Protein AF-A0A2W6EHP1-F1 (afdb_monomer_lite)

Secondary structure (DSSP, 8-state):
---TTHHHHHHHHHHHTTHHHHHHHHTT---GGGT-----TTHHHHHHHHHHHHHHHHHHHHHHHSGGGGGS-HHHHHHHHHHHHHHHHHHHHHHHHHHHHHHTTSSPPP-SSS-HHHHHHHHHHIIIIIHHHHHHHHHHHHHHHHHHHHHHTTS------HHHHHHHHHHHHHHHHHHHHHHHT-HIIIIIIHHHHHHHHHHHHHHHHHHHHHHH-------TTSHHHHHHHHTTSSS----

Radius of gyration: 25.86 Å; chains: 1; bounding box: 50×30×100 Å

Structure (mmCIF, N/CA/C/O backbone):
data_AF-A0A2W6EHP1-F1
#
_entry.id   AF-A0A2W6EHP1-F1
#
loop_
_atom_site.group_PDB
_atom_site.id
_atom_site.type_symbol
_atom_site.label_atom_id
_atom_site.label_alt_id
_atom_site.label_comp_id
_atom_site.label_asym_id
_atom_site.label_entity_id
_atom_site.label_seq_id
_atom_site.pdbx_PDB_ins_code
_atom_site.Cartn_x
_atom_site.Cartn_y
_atom_site.Cartn_z
_atom_site.occupancy
_atom_site.B_iso_or_equiv
_atom_site.auth_seq_id
_atom_site.auth_comp_id
_atom_site.auth_asym_id
_atom_site.auth_atom_id
_atom_site.pdbx_PDB_model_num
ATOM 1 N N . MET A 1 1 ? 5.143 3.555 30.282 1.00 44.00 1 MET A N 1
ATOM 2 C CA . MET A 1 1 ? 4.361 2.806 29.267 1.00 44.00 1 MET A CA 1
ATOM 3 C C . MET A 1 1 ? 4.784 3.253 27.870 1.00 44.00 1 MET A C 1
ATOM 5 O O . MET A 1 1 ? 4.315 4.282 27.403 1.00 44.00 1 MET A O 1
ATOM 9 N N . LYS A 1 2 ? 5.729 2.557 27.222 1.00 47.38 2 LYS A N 1
ATOM 10 C CA . LYS A 1 2 ? 6.195 2.927 25.872 1.00 47.38 2 LYS A CA 1
ATOM 11 C C . LYS A 1 2 ? 5.137 2.547 24.826 1.00 47.38 2 LYS A C 1
ATOM 13 O O . LYS A 1 2 ? 4.562 1.465 24.889 1.00 47.38 2 LYS A O 1
ATOM 18 N N . SER A 1 3 ? 4.868 3.485 23.918 1.00 54.31 3 SER A N 1
ATOM 19 C CA . SER A 1 3 ? 3.775 3.504 22.937 1.00 54.31 3 SER A CA 1
ATOM 20 C C . SER A 1 3 ? 3.514 2.149 22.268 1.00 54.31 3 SER A C 1
ATOM 22 O O . SER A 1 3 ? 4.233 1.694 21.382 1.00 54.31 3 SER A O 1
ATOM 24 N N . HIS A 1 4 ? 2.410 1.510 22.647 1.00 61.97 4 HIS A N 1
ATOM 25 C CA . HIS A 1 4 ? 1.928 0.289 22.004 1.00 61.97 4 HIS A CA 1
ATOM 26 C C . HIS A 1 4 ? 1.492 0.508 20.542 1.00 61.97 4 HIS A C 1
ATOM 28 O O . HIS A 1 4 ? 1.264 -0.466 19.835 1.00 61.97 4 HIS A O 1
ATOM 34 N N . ARG A 1 5 ? 1.416 1.759 20.070 1.00 78.19 5 ARG A N 1
ATOM 35 C CA . ARG A 1 5 ? 0.901 2.141 18.745 1.00 78.19 5 ARG A CA 1
ATOM 36 C C . ARG A 1 5 ? 1.994 2.355 17.693 1.00 78.19 5 ARG A C 1
ATOM 38 O O . ARG A 1 5 ? 1.672 2.581 16.533 1.00 78.19 5 ARG A O 1
ATOM 45 N N . THR A 1 6 ? 3.272 2.269 18.074 1.00 88.25 6 THR A N 1
ATOM 46 C CA . THR A 1 6 ? 4.410 2.607 17.199 1.00 88.25 6 THR A CA 1
ATOM 47 C C . THR A 1 6 ? 4.446 1.798 15.904 1.00 88.25 6 THR A C 1
ATOM 49 O O . THR A 1 6 ? 4.788 2.352 14.871 1.00 88.25 6 THR A O 1
ATOM 52 N N . LEU A 1 7 ? 4.042 0.523 15.927 1.00 92.69 7 LEU A N 1
ATOM 53 C CA . LEU A 1 7 ? 4.104 -0.338 14.741 1.00 92.69 7 LEU A CA 1
ATOM 54 C C . LEU A 1 7 ? 3.105 0.084 13.651 1.00 92.69 7 LEU A C 1
ATOM 56 O O . LEU A 1 7 ? 3.462 0.123 12.481 1.00 92.69 7 LEU A O 1
ATOM 60 N N . GLY A 1 8 ? 1.883 0.466 14.034 1.00 93.88 8 GLY A N 1
ATOM 61 C CA . GLY A 1 8 ? 0.874 0.939 13.083 1.00 93.88 8 GLY A CA 1
ATOM 62 C C . GLY A 1 8 ? 1.270 2.269 12.440 1.00 93.88 8 GLY A C 1
ATOM 63 O O . GLY A 1 8 ? 1.101 2.446 11.238 1.00 93.88 8 GLY A O 1
ATOM 64 N N . TYR A 1 9 ? 1.858 3.182 13.222 1.00 95.44 9 TYR A N 1
ATOM 65 C CA . TYR A 1 9 ? 2.404 4.435 12.689 1.00 95.44 9 TYR A CA 1
ATOM 66 C C . TYR A 1 9 ? 3.637 4.214 11.816 1.00 95.44 9 TYR A C 1
ATOM 68 O O . TYR A 1 9 ? 3.762 4.883 10.800 1.00 95.44 9 TYR A O 1
ATOM 76 N N . LEU A 1 10 ? 4.510 3.268 12.172 1.00 96.06 10 LEU A N 1
ATOM 77 C CA . LEU A 1 10 ? 5.645 2.881 11.337 1.00 96.06 10 LEU A CA 1
ATOM 78 C C . LEU A 1 10 ? 5.168 2.310 9.997 1.00 96.06 10 LEU A C 1
ATOM 80 O O . LEU A 1 10 ? 5.667 2.725 8.961 1.00 96.06 10 LEU A O 1
ATOM 84 N N . GLY A 1 11 ? 4.165 1.427 10.014 1.00 96.62 11 GLY A N 1
ATOM 85 C CA . GLY A 1 11 ? 3.529 0.904 8.803 1.00 96.62 11 GLY A CA 1
ATOM 86 C C . GLY A 1 11 ? 2.927 2.000 7.931 1.00 96.62 11 GLY A C 1
ATOM 87 O O . GLY A 1 11 ? 3.143 2.007 6.726 1.00 96.62 11 GLY A O 1
ATOM 88 N N . LEU A 1 12 ? 2.225 2.965 8.531 1.00 96.81 12 LEU A N 1
ATOM 89 C CA . LEU A 1 12 ? 1.693 4.106 7.788 1.00 96.81 12 LEU A CA 1
ATOM 90 C C . LEU A 1 12 ? 2.805 4.999 7.222 1.00 96.81 12 LEU A C 1
ATOM 92 O O . LEU A 1 12 ? 2.737 5.379 6.061 1.00 96.81 12 LEU A O 1
ATOM 96 N N . ALA A 1 13 ? 3.824 5.327 8.015 1.00 97.31 13 ALA A N 1
ATOM 97 C CA . ALA A 1 13 ? 4.933 6.170 7.576 1.00 97.31 13 ALA A CA 1
ATOM 98 C C . ALA A 1 13 ? 5.730 5.511 6.441 1.00 97.31 13 ALA A C 1
ATOM 100 O O . ALA A 1 13 ? 6.042 6.169 5.452 1.00 97.31 13 ALA A O 1
ATOM 101 N N . TRP A 1 14 ? 6.004 4.209 6.560 1.00 97.62 14 TRP A N 1
ATOM 102 C CA . TRP A 1 14 ? 6.645 3.423 5.510 1.00 97.62 14 TRP A CA 1
ATOM 103 C C . TRP A 1 14 ? 5.787 3.346 4.252 1.00 97.62 14 TRP A C 1
ATOM 105 O O . TRP A 1 14 ? 6.300 3.482 3.151 1.00 97.62 14 TRP A O 1
ATOM 115 N N . ALA A 1 15 ? 4.470 3.184 4.389 1.00 96.81 15 ALA A N 1
ATOM 116 C CA . ALA A 1 15 ? 3.596 3.226 3.229 1.00 96.81 15 ALA A CA 1
ATOM 117 C C . ALA A 1 15 ? 3.667 4.591 2.528 1.00 96.81 15 ALA A C 1
ATOM 119 O O . ALA A 1 15 ? 3.930 4.677 1.333 1.00 96.81 15 ALA A O 1
ATOM 120 N N . LEU A 1 16 ? 3.508 5.677 3.284 1.00 96.31 16 LEU A N 1
ATOM 121 C CA . LEU A 1 16 ? 3.476 7.029 2.731 1.00 96.31 16 LEU A CA 1
ATOM 122 C C . LEU A 1 16 ? 4.805 7.484 2.118 1.00 96.31 16 LEU A C 1
ATOM 124 O O . LEU A 1 16 ? 4.771 8.337 1.237 1.00 96.31 16 LEU A O 1
ATOM 128 N N . SER A 1 17 ? 5.954 6.922 2.511 1.00 95.56 17 SER A N 1
ATOM 129 C CA . SER A 1 17 ? 7.251 7.269 1.903 1.00 95.56 17 SER A CA 1
ATOM 130 C C . SER A 1 17 ? 7.338 6.920 0.412 1.00 95.56 17 SER A C 1
ATOM 132 O O . SER A 1 17 ? 8.179 7.464 -0.301 1.00 95.56 17 SER A O 1
ATOM 134 N N . TYR A 1 18 ? 6.443 6.053 -0.058 1.00 93.75 18 TYR A N 1
ATOM 135 C CA . TYR A 1 18 ? 6.401 5.539 -1.422 1.00 93.75 18 TYR A CA 1
ATOM 136 C C . TYR A 1 18 ? 5.291 6.180 -2.265 1.00 93.75 18 TYR A C 1
ATOM 138 O O . TYR A 1 18 ? 5.223 5.985 -3.468 1.00 93.75 18 TYR A O 1
ATOM 146 N N . VAL A 1 19 ? 4.426 7.008 -1.673 1.00 94.25 19 VAL A N 1
ATOM 147 C CA . VAL A 1 19 ? 3.405 7.758 -2.426 1.00 94.25 19 VAL A CA 1
ATOM 148 C C . VAL A 1 19 ? 4.014 8.853 -3.323 1.00 94.25 19 VAL A C 1
ATOM 150 O O . VAL A 1 19 ? 3.595 8.946 -4.477 1.00 94.25 19 VAL A O 1
ATOM 153 N N . PRO A 1 20 ? 4.997 9.670 -2.880 1.00 94.50 20 PRO A N 1
ATOM 154 C CA . PRO A 1 20 ? 5.497 10.794 -3.676 1.00 94.50 20 PRO A CA 1
ATOM 155 C C . PRO A 1 20 ? 6.018 10.415 -5.064 1.00 94.50 20 PRO A C 1
ATOM 157 O O . PRO A 1 20 ? 5.752 11.132 -6.025 1.00 94.50 20 PRO A O 1
ATOM 160 N N . ILE A 1 21 ? 6.720 9.284 -5.189 1.00 91.38 21 ILE A N 1
ATOM 161 C CA . ILE A 1 21 ? 7.256 8.820 -6.477 1.00 91.38 21 ILE A CA 1
ATOM 162 C C . ILE A 1 21 ? 6.136 8.445 -7.456 1.00 91.38 21 ILE A C 1
ATOM 164 O O . ILE A 1 21 ? 6.172 8.844 -8.618 1.00 91.38 21 ILE A O 1
ATOM 168 N N . HIS A 1 22 ? 5.092 7.766 -6.975 1.00 92.44 22 HIS A N 1
ATOM 169 C CA . HIS A 1 22 ? 3.947 7.397 -7.798 1.00 92.44 22 HIS A CA 1
ATOM 170 C C . HIS A 1 22 ? 3.104 8.614 -8.171 1.00 92.44 22 HIS A C 1
ATOM 172 O O . HIS A 1 22 ? 2.670 8.712 -9.313 1.00 92.44 22 HIS A O 1
ATOM 178 N N . VAL A 1 23 ? 2.927 9.583 -7.268 1.00 93.25 23 VAL A N 1
ATOM 179 C CA . VAL A 1 23 ? 2.270 10.856 -7.609 1.00 93.25 23 VAL A CA 1
ATOM 180 C C . VAL A 1 23 ? 3.064 11.598 -8.684 1.00 93.25 23 VAL A C 1
ATOM 182 O O . VAL A 1 23 ? 2.479 12.051 -9.665 1.00 93.25 23 VAL A O 1
ATOM 185 N N . TYR A 1 24 ? 4.390 11.681 -8.546 1.00 92.69 24 TYR A N 1
ATOM 186 C CA . TYR A 1 24 ? 5.252 12.308 -9.549 1.00 92.69 24 TYR A CA 1
ATOM 187 C C . TYR A 1 24 ? 5.076 11.661 -10.931 1.00 92.69 24 TYR A C 1
ATOM 189 O O . TYR A 1 24 ? 4.837 12.362 -11.913 1.00 92.69 24 TYR A O 1
ATOM 197 N N . TRP A 1 25 ? 5.101 10.330 -11.013 1.00 92.81 25 TRP A N 1
ATOM 198 C CA . TRP A 1 25 ? 4.884 9.609 -12.269 1.00 92.81 25 TRP A CA 1
ATOM 199 C C . TRP A 1 25 ? 3.454 9.703 -12.800 1.00 92.81 25 TRP A C 1
ATOM 201 O O . TRP A 1 25 ? 3.258 9.779 -14.013 1.00 92.81 25 TRP A O 1
ATOM 211 N N . ALA A 1 26 ? 2.455 9.737 -11.919 1.00 90.12 26 ALA A N 1
ATOM 212 C CA . ALA A 1 26 ? 1.059 9.910 -12.304 1.00 90.12 26 ALA A CA 1
ATOM 213 C C . ALA A 1 26 ? 0.796 11.282 -12.944 1.00 90.12 26 ALA A C 1
ATOM 215 O O . ALA A 1 26 ? -0.072 11.403 -13.805 1.00 90.12 26 ALA A O 1
ATOM 216 N N . LEU A 1 27 ? 1.574 12.295 -12.554 1.00 91.62 27 LEU A N 1
ATOM 217 C CA . LEU A 1 27 ? 1.538 13.651 -13.105 1.00 91.62 27 LEU A CA 1
ATOM 218 C C . LEU A 1 27 ? 2.417 13.828 -14.360 1.00 91.62 27 LEU A C 1
ATOM 220 O O . LEU A 1 27 ? 2.582 14.951 -14.830 1.00 91.62 27 LEU A O 1
ATOM 224 N N . GLY A 1 28 ? 2.978 12.746 -14.912 1.00 88.81 28 GLY A N 1
ATOM 225 C CA . GLY A 1 28 ? 3.817 12.784 -16.118 1.00 88.81 28 GLY A CA 1
ATOM 226 C C . GLY A 1 28 ? 5.312 12.981 -15.851 1.00 88.81 28 GLY A C 1
ATOM 227 O O . GLY A 1 28 ? 6.071 13.267 -16.774 1.00 88.81 28 GLY A O 1
ATOM 228 N N . GLY A 1 29 ? 5.753 12.833 -14.601 1.00 87.75 29 GLY A N 1
ATOM 229 C CA . GLY A 1 29 ? 7.165 12.856 -14.235 1.00 87.75 29 GLY A CA 1
ATOM 230 C C . GLY A 1 29 ? 7.969 11.727 -14.887 1.00 87.75 29 GLY A C 1
ATOM 231 O O . GLY A 1 29 ? 7.472 10.614 -15.051 1.00 87.75 29 GLY A O 1
ATOM 232 N N . LEU A 1 30 ? 9.231 11.998 -15.234 1.00 85.94 30 LEU A N 1
ATOM 233 C CA . LEU A 1 30 ? 10.109 11.057 -15.933 1.00 85.94 30 LEU A CA 1
ATOM 234 C C . LEU A 1 30 ? 10.519 9.883 -15.033 1.00 85.94 30 LEU A C 1
ATOM 236 O O . LEU A 1 30 ? 10.942 10.067 -13.896 1.00 85.94 30 LEU A O 1
ATOM 240 N N . ALA A 1 31 ? 10.475 8.665 -15.569 1.00 82.19 31 ALA A N 1
ATOM 241 C CA . ALA A 1 31 ? 10.928 7.455 -14.877 1.00 82.19 31 ALA A CA 1
ATOM 242 C C . ALA A 1 31 ? 12.246 6.894 -15.455 1.00 82.19 31 ALA A C 1
ATOM 244 O O . ALA A 1 31 ? 12.689 5.800 -15.101 1.00 82.19 31 ALA A O 1
ATOM 245 N N . THR A 1 32 ? 12.906 7.666 -16.322 1.00 77.62 32 THR A N 1
ATOM 246 C CA . THR A 1 32 ? 14.102 7.250 -17.069 1.00 77.62 32 THR A CA 1
ATOM 247 C C . THR A 1 32 ? 15.307 6.986 -16.172 1.00 77.62 32 THR A C 1
ATOM 249 O O . THR A 1 32 ? 16.089 6.083 -16.464 1.00 77.62 32 THR A O 1
ATOM 252 N N . SER A 1 33 ? 15.426 7.694 -15.044 1.00 75.44 33 SER A N 1
ATOM 253 C CA . SER A 1 33 ? 16.439 7.436 -14.009 1.00 75.44 33 SER A CA 1
ATOM 254 C C . SER A 1 33 ? 16.308 6.051 -13.367 1.00 75.44 33 SER A C 1
ATOM 256 O O . SER A 1 33 ? 17.283 5.539 -12.827 1.00 75.44 33 SER A O 1
ATOM 258 N N . PHE A 1 34 ? 15.132 5.428 -13.471 1.00 77.12 34 PHE A N 1
ATOM 259 C CA . PHE A 1 34 ? 14.858 4.058 -13.042 1.00 77.12 34 PHE A CA 1
ATOM 260 C C . PHE A 1 34 ? 14.874 3.066 -14.218 1.00 77.12 34 PHE A C 1
ATOM 262 O O . PHE A 1 34 ? 14.412 1.943 -14.074 1.00 77.12 34 PHE A O 1
ATOM 269 N N . GLY A 1 35 ? 15.363 3.461 -15.400 1.00 75.88 35 GLY A N 1
ATOM 270 C CA . GLY A 1 35 ? 15.407 2.600 -16.587 1.00 75.88 35 GLY A CA 1
ATOM 271 C C . GLY A 1 35 ? 14.075 2.460 -17.336 1.00 75.88 35 GLY A C 1
ATOM 272 O O . GLY A 1 35 ? 13.989 1.663 -18.268 1.00 75.88 35 GLY A O 1
ATOM 273 N N . ILE A 1 36 ? 13.047 3.237 -16.976 1.00 79.94 36 ILE A N 1
ATOM 274 C CA . ILE A 1 36 ? 11.714 3.188 -17.595 1.00 79.94 36 ILE A CA 1
ATOM 275 C C . ILE A 1 36 ? 11.597 4.306 -18.637 1.00 79.94 36 ILE A C 1
ATOM 277 O O . ILE A 1 36 ? 11.593 5.487 -18.289 1.00 79.94 36 ILE A O 1
ATOM 281 N N . VAL A 1 37 ? 11.507 3.938 -19.916 1.00 71.06 37 VAL A N 1
ATOM 282 C CA . VAL A 1 37 ? 11.510 4.892 -21.046 1.00 71.06 37 VAL A CA 1
ATOM 283 C C . VAL A 1 37 ? 10.200 4.958 -21.832 1.00 71.06 37 VAL A C 1
ATOM 285 O O . VAL A 1 37 ? 9.879 6.022 -22.349 1.00 71.06 37 VAL A O 1
ATOM 288 N N . ASP A 1 38 ? 9.400 3.889 -21.831 1.00 70.06 38 ASP A N 1
ATOM 289 C CA . ASP A 1 38 ? 8.131 3.827 -22.566 1.00 70.06 38 ASP A CA 1
ATOM 290 C C . ASP A 1 38 ? 6.941 3.766 -21.601 1.00 70.06 38 ASP A C 1
ATOM 292 O O . ASP A 1 38 ? 6.486 2.682 -21.214 1.00 70.06 38 ASP A O 1
ATOM 296 N N . MET A 1 39 ? 6.416 4.933 -21.214 1.00 77.56 39 MET A N 1
ATOM 297 C CA . MET A 1 39 ? 5.188 5.014 -20.418 1.00 77.56 39 MET A CA 1
ATOM 298 C C . MET A 1 39 ? 4.005 4.496 -21.244 1.00 77.56 39 MET A C 1
ATOM 300 O O . MET A 1 39 ? 3.533 5.152 -22.169 1.00 77.56 39 MET A O 1
ATOM 304 N N . GLN A 1 40 ? 3.543 3.289 -20.921 1.00 79.38 40 GLN A N 1
ATOM 305 C CA . GLN A 1 40 ? 2.444 2.637 -21.633 1.00 79.38 40 GLN A CA 1
ATOM 306 C C . GLN A 1 40 ? 1.103 3.365 -21.413 1.00 79.38 40 GLN A C 1
ATOM 308 O O . GLN A 1 40 ? 0.928 4.056 -20.401 1.00 79.38 40 GLN A O 1
ATOM 313 N N . PRO A 1 41 ? 0.111 3.176 -22.306 1.00 81.56 41 PRO A N 1
ATOM 314 C CA . PRO A 1 41 ? -1.264 3.590 -22.041 1.00 81.56 41 PRO A CA 1
ATOM 315 C C . PRO A 1 41 ? -1.733 3.082 -20.671 1.00 81.56 41 PRO A C 1
ATOM 317 O O . PRO A 1 41 ? -1.540 1.917 -20.332 1.00 81.56 41 PRO A O 1
ATOM 320 N N . GLY A 1 42 ? -2.314 3.971 -19.864 1.00 84.19 42 GLY A N 1
ATOM 321 C CA . GLY A 1 42 ? -2.715 3.656 -18.490 1.00 84.19 42 GLY A CA 1
ATOM 322 C C . GLY A 1 42 ? -1.629 3.863 -17.428 1.00 84.19 42 GLY A C 1
ATOM 323 O O . GLY A 1 42 ? -1.918 3.665 -16.252 1.00 84.19 42 GLY A O 1
ATOM 324 N N . TRP A 1 43 ? -0.424 4.330 -17.785 1.00 86.69 43 TRP A N 1
ATOM 325 C CA . TRP A 1 43 ? 0.656 4.629 -16.830 1.00 86.69 43 TRP A CA 1
ATOM 326 C C . TRP A 1 43 ? 0.209 5.532 -15.673 1.00 86.69 43 TRP A C 1
ATOM 328 O O . TRP A 1 43 ? 0.424 5.211 -14.504 1.00 86.69 43 TRP A O 1
ATOM 338 N N . ALA A 1 44 ? -0.463 6.643 -15.982 1.00 88.94 44 ALA A N 1
ATOM 339 C CA . ALA A 1 44 ? -0.957 7.561 -14.959 1.00 88.94 44 ALA A CA 1
ATOM 340 C C . ALA A 1 44 ? -2.004 6.898 -14.050 1.00 88.94 44 ALA A C 1
ATOM 342 O O . ALA A 1 44 ? -1.932 7.017 -12.828 1.00 88.94 44 ALA A O 1
ATOM 343 N N . ALA A 1 45 ? -2.941 6.148 -14.638 1.00 86.56 45 ALA A N 1
ATOM 344 C CA . ALA A 1 45 ? -3.969 5.426 -13.894 1.00 86.56 45 ALA A CA 1
ATOM 345 C C . ALA A 1 45 ? -3.355 4.365 -12.966 1.00 86.56 45 ALA A C 1
ATOM 347 O O . ALA A 1 45 ? -3.707 4.310 -11.791 1.00 86.56 45 ALA A O 1
ATOM 348 N N . ALA A 1 46 ? -2.386 3.584 -13.449 1.00 87.12 46 ALA A N 1
ATOM 349 C CA . ALA A 1 46 ? -1.683 2.587 -12.647 1.00 87.12 46 ALA A CA 1
ATOM 350 C C . ALA A 1 46 ? -0.964 3.218 -11.443 1.00 87.12 46 ALA A C 1
ATOM 352 O O . ALA A 1 46 ? -1.032 2.688 -10.337 1.00 87.12 46 ALA A O 1
ATOM 353 N N . ASN A 1 47 ? -0.332 4.380 -11.628 1.00 91.25 47 ASN A N 1
ATOM 354 C CA . ASN A 1 47 ? 0.362 5.085 -10.551 1.00 91.25 47 ASN A CA 1
ATOM 355 C C . ASN A 1 47 ? -0.591 5.701 -9.519 1.00 91.25 47 ASN A C 1
ATOM 357 O O . ASN A 1 47 ? -0.341 5.614 -8.315 1.00 91.25 47 ASN A O 1
ATOM 361 N N . TRP A 1 48 ? -1.723 6.254 -9.957 1.00 89.25 48 TRP A N 1
ATOM 362 C CA . TRP A 1 48 ? -2.779 6.653 -9.028 1.00 89.25 48 TRP A CA 1
ATOM 363 C C . TRP A 1 48 ? -3.350 5.452 -8.263 1.00 89.25 48 TRP A C 1
ATOM 365 O O . TRP A 1 48 ? -3.559 5.537 -7.052 1.00 89.25 48 TRP A O 1
ATOM 375 N N . GLY A 1 49 ? -3.545 4.318 -8.940 1.00 86.44 49 GLY A N 1
ATOM 376 C CA . GLY A 1 49 ? -4.016 3.078 -8.324 1.00 86.44 49 GLY A CA 1
ATOM 377 C C . GLY A 1 49 ? -3.034 2.567 -7.276 1.00 86.44 49 GLY A C 1
ATOM 378 O O . GLY A 1 49 ? -3.435 2.240 -6.158 1.00 86.44 49 GLY A O 1
ATOM 379 N N . ALA A 1 50 ? -1.736 2.601 -7.590 1.00 90.44 50 ALA A N 1
ATOM 380 C CA . ALA A 1 50 ? -0.671 2.271 -6.654 1.00 90.44 50 ALA A CA 1
ATOM 381 C C . ALA A 1 50 ? -0.745 3.147 -5.395 1.00 90.44 50 ALA A C 1
ATOM 383 O O . ALA A 1 50 ? -0.743 2.605 -4.292 1.00 90.44 50 ALA A O 1
ATOM 384 N N . CYS A 1 51 ? -0.909 4.471 -5.528 1.00 92.62 51 CYS A N 1
ATOM 385 C CA . CYS A 1 51 ? -1.046 5.380 -4.380 1.00 92.62 51 CYS A CA 1
ATOM 386 C C . CYS A 1 51 ? -2.177 4.957 -3.433 1.00 92.62 51 CYS A C 1
ATOM 388 O O . CYS A 1 51 ? -2.005 4.947 -2.213 1.00 92.62 51 CYS A O 1
ATOM 390 N N . VAL A 1 52 ? -3.328 4.576 -3.986 1.00 89.44 52 VAL A N 1
ATOM 391 C CA . VAL A 1 52 ? -4.500 4.158 -3.205 1.00 89.44 52 VAL A CA 1
ATOM 392 C C . VAL A 1 52 ? -4.224 2.849 -2.465 1.00 89.44 52 VAL A C 1
ATOM 394 O O . VAL A 1 52 ? -4.506 2.751 -1.268 1.00 89.44 52 VAL A O 1
ATOM 397 N N . VAL A 1 53 ? -3.616 1.867 -3.137 1.00 90.88 53 VAL A N 1
ATOM 398 C CA . VAL A 1 53 ? -3.224 0.586 -2.524 1.00 90.88 53 VAL A CA 1
ATOM 399 C C . VAL A 1 53 ? -2.193 0.799 -1.411 1.00 90.88 53 VAL A C 1
ATOM 401 O O . VAL A 1 53 ? -2.342 0.244 -0.321 1.00 90.88 53 VAL A O 1
ATOM 404 N N . ILE A 1 54 ? -1.191 1.649 -1.647 1.00 94.25 54 ILE A N 1
ATOM 405 C CA . ILE A 1 54 ? -0.149 2.013 -0.678 1.00 94.25 54 ILE A CA 1
ATOM 406 C C . ILE A 1 54 ? -0.774 2.625 0.580 1.00 94.25 54 ILE A C 1
ATOM 408 O O . ILE A 1 54 ? -0.538 2.151 1.695 1.00 94.25 54 ILE A O 1
ATOM 412 N N . VAL A 1 55 ? -1.627 3.641 0.419 1.00 94.00 55 VAL A N 1
ATOM 413 C CA . VAL A 1 55 ? -2.328 4.273 1.546 1.00 94.00 55 VAL A CA 1
ATOM 414 C C . VAL A 1 55 ? -3.206 3.252 2.272 1.00 94.00 55 VAL A C 1
ATOM 416 O O . VAL A 1 55 ? -3.194 3.202 3.504 1.00 94.00 55 VAL A O 1
ATOM 419 N N . GLY A 1 56 ? -3.912 2.389 1.538 1.00 91.75 56 GLY A N 1
ATOM 420 C CA . GLY A 1 56 ? -4.715 1.303 2.098 1.00 91.75 56 GLY A CA 1
ATOM 421 C C . GLY A 1 56 ? -3.902 0.333 2.963 1.00 91.75 56 GLY A C 1
ATOM 422 O O . GLY A 1 56 ? -4.344 -0.037 4.056 1.00 91.75 56 GLY A O 1
ATOM 423 N N . ALA A 1 57 ? -2.690 -0.029 2.539 1.00 95.38 57 ALA A N 1
ATOM 424 C CA . ALA A 1 57 ? -1.779 -0.872 3.312 1.00 95.38 57 ALA A CA 1
ATOM 425 C C . ALA A 1 57 ? -1.357 -0.187 4.629 1.00 95.38 57 ALA A C 1
ATOM 427 O O . ALA A 1 57 ? -1.437 -0.788 5.706 1.00 95.38 57 ALA A O 1
ATOM 428 N N . GLY A 1 58 ? -1.004 1.101 4.573 1.00 96.25 58 GLY A N 1
ATOM 429 C CA . GLY A 1 58 ? -0.682 1.902 5.759 1.00 96.25 58 GLY A CA 1
ATOM 430 C C . GLY A 1 58 ? -1.859 2.044 6.733 1.00 96.25 58 GLY A C 1
ATOM 431 O O . GLY A 1 58 ? -1.708 1.842 7.942 1.00 96.25 58 GLY A O 1
ATOM 432 N N . LEU A 1 59 ? -3.058 2.330 6.216 1.00 94.38 59 LEU A N 1
ATOM 433 C CA . LEU A 1 59 ? -4.288 2.411 7.012 1.00 94.38 59 LEU A CA 1
ATOM 434 C C . LEU A 1 59 ? -4.667 1.061 7.624 1.00 94.38 59 LEU A C 1
ATOM 436 O O . LEU A 1 59 ? -5.154 1.025 8.754 1.00 94.38 59 LEU A O 1
ATOM 440 N N . THR A 1 60 ? -4.394 -0.048 6.934 1.00 95.12 60 THR A N 1
ATOM 441 C CA . THR A 1 60 ? -4.593 -1.401 7.468 1.00 95.12 60 THR A CA 1
ATOM 442 C C . THR A 1 60 ? -3.702 -1.634 8.689 1.00 95.12 60 THR A C 1
ATOM 444 O O . THR A 1 60 ? -4.222 -1.981 9.753 1.00 95.12 60 THR A O 1
ATOM 447 N N . CYS A 1 61 ? -2.399 -1.341 8.593 1.00 96.06 61 CYS A N 1
ATOM 448 C CA . CYS A 1 61 ? -1.472 -1.371 9.734 1.00 96.06 61 CYS A CA 1
ATOM 449 C C . CYS A 1 61 ? -1.971 -0.515 10.904 1.00 96.06 61 CYS A C 1
ATOM 451 O O . CYS A 1 61 ? -1.992 -0.962 12.055 1.00 96.06 61 CYS A O 1
ATOM 453 N N . LEU A 1 62 ? -2.423 0.708 10.617 1.00 94.25 62 LEU A N 1
ATOM 454 C CA . LEU A 1 62 ? -2.942 1.600 11.644 1.00 94.25 62 LEU A CA 1
ATOM 455 C C . LEU A 1 62 ? -4.219 1.034 12.292 1.00 94.25 62 LEU A C 1
ATOM 457 O O . LEU A 1 62 ? -4.325 1.017 13.517 1.00 94.25 62 LEU A O 1
ATOM 461 N N . SER A 1 63 ? -5.158 0.509 11.503 1.00 92.62 63 SER A N 1
ATOM 462 C CA . SER A 1 63 ? -6.423 -0.057 11.993 1.00 92.62 63 SER A CA 1
ATOM 463 C C . SER A 1 63 ? -6.228 -1.283 12.897 1.00 92.62 63 SER A C 1
ATOM 465 O O . SER A 1 63 ? -7.003 -1.508 13.826 1.00 92.62 63 SER A O 1
ATOM 467 N N . LEU A 1 64 ? -5.171 -2.068 12.670 1.00 93.19 64 LEU A N 1
ATOM 468 C CA . LEU A 1 64 ? -4.853 -3.242 13.484 1.00 93.19 64 LEU A CA 1
ATOM 469 C C . LEU A 1 64 ? -4.323 -2.873 14.874 1.00 93.19 64 LEU A C 1
ATOM 471 O O . LEU A 1 64 ? -4.531 -3.626 15.830 1.00 93.19 64 LEU A O 1
ATOM 475 N N . GLU A 1 65 ? -3.672 -1.716 14.997 1.00 91.25 65 GLU A N 1
ATOM 476 C CA . GLU A 1 65 ? -3.041 -1.246 16.234 1.00 91.25 65 GLU A CA 1
ATOM 477 C C . GLU A 1 65 ? -3.879 -0.220 17.005 1.00 91.25 65 GLU A C 1
ATOM 479 O O . GLU A 1 65 ? -3.687 -0.044 18.215 1.00 91.25 65 GLU A O 1
ATOM 484 N N . GLN A 1 66 ? -4.812 0.454 16.332 1.00 87.62 66 GLN A N 1
ATOM 485 C CA . GLN A 1 66 ? -5.691 1.446 16.937 1.00 87.62 66 GLN A CA 1
ATOM 486 C C . GLN A 1 66 ? -7.004 0.830 17.416 1.00 87.62 66 GLN A C 1
ATOM 488 O O . GLN A 1 66 ? -7.577 -0.063 16.797 1.00 87.62 66 GLN A O 1
ATOM 493 N N . ARG A 1 67 ? -7.521 1.361 18.526 1.00 84.06 67 ARG A N 1
ATOM 494 C CA . ARG A 1 67 ? -8.776 0.885 19.119 1.00 84.06 67 ARG A CA 1
ATOM 495 C C . ARG A 1 67 ? -9.995 1.165 18.230 1.00 84.06 67 ARG A C 1
ATOM 497 O O . ARG A 1 67 ? -10.837 0.290 18.112 1.00 84.06 67 ARG A O 1
ATOM 504 N N . TRP A 1 68 ? -10.042 2.304 17.527 1.00 82.19 68 TRP A N 1
ATOM 505 C CA . TRP A 1 68 ? -11.122 2.595 16.565 1.00 82.19 68 TRP A CA 1
ATOM 506 C C . TRP A 1 68 ? -11.212 1.540 15.459 1.00 82.19 68 TRP A C 1
ATOM 508 O O . TRP A 1 68 ? -12.295 1.237 14.970 1.00 82.19 68 TRP A O 1
ATOM 518 N N . GLY A 1 69 ? -10.082 0.928 15.095 1.00 85.56 69 GLY A N 1
ATOM 519 C CA . GLY A 1 69 ? -10.065 -0.115 14.086 1.00 85.56 69 GLY A CA 1
ATOM 520 C C . GLY A 1 69 ? -10.730 -1.402 14.560 1.00 85.56 69 GLY A C 1
ATOM 521 O O . GLY A 1 69 ? -11.030 -2.245 13.729 1.00 85.56 69 GLY A O 1
ATOM 522 N N . GLN A 1 70 ? -10.979 -1.600 15.860 1.00 84.62 70 GLN A N 1
ATOM 523 C CA . GLN A 1 70 ? -11.711 -2.772 16.372 1.00 84.62 70 GLN A CA 1
ATOM 524 C C . GLN A 1 70 ? -13.189 -2.773 15.975 1.00 84.62 70 GLN A C 1
ATOM 526 O O . GLN A 1 70 ? -13.813 -3.826 16.022 1.00 84.62 70 GLN A O 1
ATOM 531 N N . LEU A 1 71 ? -13.720 -1.628 15.539 1.00 82.62 71 LEU A N 1
ATOM 532 C CA . LEU A 1 71 ? -15.077 -1.528 15.010 1.00 82.62 71 LEU A CA 1
ATOM 533 C C . LEU A 1 71 ? -15.219 -2.177 13.625 1.00 82.62 71 LEU A C 1
ATOM 535 O O . LEU A 1 71 ? -16.323 -2.546 13.238 1.00 82.62 71 LEU A O 1
ATOM 539 N N . LEU A 1 72 ? -14.117 -2.336 12.882 1.00 83.69 72 LEU A N 1
ATOM 540 C CA . LEU A 1 72 ? -14.134 -3.008 11.585 1.00 83.69 72 LEU A CA 1
ATOM 541 C C . LEU A 1 72 ? -14.193 -4.537 11.755 1.00 83.69 72 LEU A C 1
ATOM 543 O O . LEU A 1 72 ? -13.539 -5.075 12.658 1.00 83.69 72 LEU A O 1
ATOM 547 N N . PRO A 1 73 ? -14.881 -5.265 10.850 1.00 84.62 73 PRO A N 1
ATOM 548 C CA . PRO A 1 73 ? -14.968 -6.715 10.904 1.00 84.62 73 PRO A CA 1
ATOM 549 C C . PRO A 1 73 ? -13.582 -7.349 10.951 1.00 84.62 73 PRO A C 1
ATOM 551 O O . PRO A 1 73 ? -12.706 -7.035 10.140 1.00 84.62 73 PRO A O 1
ATOM 554 N N . HIS A 1 74 ? -13.393 -8.283 11.884 1.00 85.00 74 HIS A N 1
ATOM 555 C CA . HIS A 1 74 ? -12.115 -8.964 12.076 1.00 85.00 74 HIS A CA 1
ATOM 556 C C . HIS A 1 74 ? -11.592 -9.555 10.761 1.00 85.00 74 HIS A C 1
ATOM 558 O O . HIS A 1 74 ? -10.440 -9.328 10.399 1.00 85.00 74 HIS A O 1
ATOM 564 N N . ALA A 1 75 ? -12.452 -10.262 10.024 1.00 84.69 75 ALA A N 1
ATOM 565 C CA . ALA A 1 75 ? -12.095 -10.882 8.752 1.00 84.69 75 ALA A CA 1
ATOM 566 C C . ALA A 1 75 ? -11.533 -9.876 7.738 1.00 84.69 75 ALA A C 1
ATOM 568 O O . ALA A 1 75 ? -10.581 -10.200 7.043 1.00 84.69 75 ALA A O 1
ATOM 569 N N . VAL A 1 76 ? -12.049 -8.645 7.706 1.00 85.69 76 VAL A N 1
ATOM 570 C CA . VAL A 1 76 ? -11.607 -7.615 6.758 1.00 85.69 76 VAL A CA 1
ATOM 571 C C . VAL A 1 76 ? -10.219 -7.121 7.133 1.00 85.69 76 VAL A C 1
ATOM 573 O O . VAL A 1 76 ? -9.303 -7.195 6.331 1.00 85.69 76 VAL A O 1
ATOM 576 N N . ARG A 1 77 ? -10.003 -6.699 8.381 1.00 90.00 77 ARG A N 1
ATOM 577 C CA . ARG A 1 77 ? -8.695 -6.155 8.791 1.00 90.00 77 ARG A CA 1
ATOM 578 C C . ARG A 1 77 ? -7.581 -7.195 8.685 1.00 90.00 77 ARG A C 1
ATOM 580 O O . ARG A 1 77 ? -6.497 -6.902 8.197 1.00 90.00 77 ARG A O 1
ATOM 587 N N . TYR A 1 78 ? -7.846 -8.406 9.179 1.00 91.69 78 TYR A N 1
ATOM 588 C CA . TYR A 1 78 ? -6.860 -9.483 9.172 1.00 91.69 78 TYR A CA 1
ATOM 589 C C . TYR A 1 78 ? -6.690 -10.092 7.796 1.00 91.69 78 TYR A C 1
ATOM 591 O O . TYR A 1 78 ? -5.560 -10.365 7.412 1.00 91.69 78 TYR A O 1
ATOM 599 N N . GLY A 1 79 ? -7.788 -10.298 7.069 1.00 90.56 79 GLY A N 1
ATOM 600 C CA . GLY A 1 79 ? -7.756 -10.795 5.701 1.00 90.56 79 GLY A CA 1
ATOM 601 C C . GLY A 1 79 ? -6.942 -9.861 4.821 1.00 90.56 79 GLY A C 1
ATOM 602 O O . GLY A 1 79 ? -5.973 -10.308 4.222 1.00 90.56 79 GLY A O 1
ATOM 603 N N . THR A 1 80 ? -7.236 -8.558 4.840 1.00 91.88 80 THR A N 1
ATOM 604 C CA . THR A 1 80 ? -6.479 -7.563 4.067 1.00 91.88 80 THR A CA 1
ATOM 605 C C . THR A 1 80 ? -5.005 -7.533 4.464 1.00 91.88 80 THR A C 1
ATOM 607 O O . THR A 1 80 ? -4.144 -7.490 3.591 1.00 91.88 80 THR A O 1
ATOM 610 N N . ALA A 1 81 ? -4.683 -7.614 5.759 1.00 95.88 81 ALA A N 1
ATOM 611 C CA . ALA A 1 81 ? -3.291 -7.623 6.201 1.00 95.88 81 ALA A CA 1
ATOM 612 C C . ALA A 1 81 ? -2.529 -8.892 5.803 1.00 95.88 81 ALA A C 1
ATOM 614 O O . ALA A 1 81 ? -1.376 -8.799 5.399 1.00 95.88 81 ALA A O 1
ATOM 615 N N . TRP A 1 82 ? -3.154 -10.067 5.888 1.00 96.50 82 TRP A N 1
ATOM 616 C CA . TRP A 1 82 ? -2.525 -11.318 5.463 1.00 96.50 82 TRP A CA 1
ATOM 617 C C . TRP A 1 82 ? -2.389 -11.402 3.950 1.00 96.50 82 TRP A C 1
ATOM 619 O O . TRP A 1 82 ? -1.309 -11.720 3.470 1.00 96.50 82 TRP A O 1
ATOM 629 N N . VAL A 1 83 ? -3.446 -11.078 3.204 1.00 94.12 83 VAL A N 1
ATOM 630 C CA . VAL A 1 83 ? -3.417 -11.070 1.737 1.00 94.12 83 VAL A CA 1
ATOM 631 C C . VAL A 1 83 ? -2.374 -10.073 1.244 1.00 94.12 83 VAL A C 1
ATOM 633 O O . VAL A 1 83 ? -1.491 -10.456 0.484 1.00 94.12 83 VAL A O 1
ATOM 636 N N . GLY A 1 84 ? -2.409 -8.828 1.728 1.00 94.50 84 GLY A N 1
ATOM 637 C CA . GLY A 1 84 ? -1.424 -7.809 1.362 1.00 94.50 84 GLY A CA 1
ATOM 638 C C . GLY A 1 84 ? -0.009 -8.158 1.824 1.00 94.50 84 GLY A C 1
ATOM 639 O O . GLY A 1 84 ? 0.947 -7.943 1.087 1.00 94.50 84 GLY A O 1
ATOM 640 N N . GLY A 1 85 ? 0.129 -8.744 3.016 1.00 97.06 85 GLY A N 1
ATOM 641 C CA . GLY A 1 85 ? 1.409 -9.168 3.575 1.00 97.06 85 GLY A CA 1
ATOM 642 C C . GLY A 1 85 ? 2.075 -10.274 2.761 1.00 97.06 85 GLY A C 1
ATOM 643 O O . GLY A 1 85 ? 3.231 -10.145 2.370 1.00 97.06 85 GLY A O 1
ATOM 644 N N . VAL A 1 86 ? 1.327 -11.339 2.466 1.00 97.25 86 VAL A N 1
ATOM 645 C CA . VAL A 1 86 ? 1.792 -12.459 1.636 1.00 97.25 86 VAL A CA 1
ATOM 646 C C . VAL A 1 86 ? 2.078 -11.981 0.220 1.00 97.25 86 VAL A C 1
ATOM 648 O O . VAL A 1 86 ? 3.158 -12.254 -0.288 1.00 97.25 86 VAL A O 1
ATOM 651 N N . PHE A 1 87 ? 1.166 -11.219 -0.388 1.00 95.06 87 PHE A N 1
ATOM 652 C CA . PHE A 1 87 ? 1.375 -10.673 -1.726 1.00 95.06 87 PHE A CA 1
ATOM 653 C C . PHE A 1 87 ? 2.649 -9.824 -1.794 1.00 95.06 87 PHE A C 1
ATOM 655 O O . PHE A 1 87 ? 3.476 -10.054 -2.669 1.00 95.06 87 PHE A O 1
ATOM 662 N N . GLY A 1 88 ? 2.850 -8.904 -0.844 1.00 95.81 88 GLY A N 1
ATOM 663 C CA . GLY A 1 88 ? 4.045 -8.060 -0.786 1.00 95.81 88 GLY A CA 1
ATOM 664 C C . GLY A 1 88 ? 5.336 -8.863 -0.622 1.00 95.81 88 GLY A C 1
ATOM 665 O O . GLY A 1 88 ? 6.302 -8.611 -1.334 1.00 95.81 88 GLY A O 1
ATOM 666 N N . LEU A 1 89 ? 5.350 -9.874 0.252 1.00 97.75 89 LEU A N 1
ATOM 667 C CA . LEU A 1 89 ? 6.523 -10.736 0.440 1.00 97.75 89 LEU A CA 1
ATOM 668 C C . LEU A 1 89 ? 6.814 -11.625 -0.770 1.00 97.75 89 LEU A C 1
ATOM 670 O O . LEU A 1 89 ? 7.975 -11.813 -1.123 1.00 97.75 89 LEU A O 1
ATOM 674 N N . THR A 1 90 ? 5.781 -12.182 -1.401 1.00 97.25 90 THR A N 1
ATOM 675 C CA . THR A 1 90 ? 5.936 -12.991 -2.612 1.00 97.25 90 THR A CA 1
ATOM 676 C C . THR A 1 90 ? 6.415 -12.136 -3.779 1.00 97.25 90 THR A C 1
ATOM 678 O O . THR A 1 90 ? 7.320 -12.561 -4.490 1.00 97.25 90 THR A O 1
ATOM 681 N N . HIS A 1 91 ? 5.861 -10.932 -3.947 1.00 94.12 91 HIS A N 1
ATOM 682 C CA . HIS A 1 91 ? 6.313 -9.966 -4.948 1.00 94.12 91 HIS A CA 1
ATOM 683 C C . HIS A 1 91 ? 7.793 -9.631 -4.733 1.00 94.12 91 HIS A C 1
ATOM 685 O O . HIS A 1 91 ? 8.609 -9.929 -5.602 1.00 94.12 91 HIS A O 1
ATOM 691 N N . TRP A 1 92 ? 8.138 -9.184 -3.519 1.00 97.31 92 TRP A N 1
ATOM 692 C CA . TRP A 1 92 ? 9.512 -8.908 -3.108 1.00 97.31 92 TRP A CA 1
ATOM 693 C C . TRP A 1 92 ? 10.465 -10.054 -3.441 1.00 97.31 92 TRP A C 1
ATOM 695 O O . TRP A 1 92 ? 11.482 -9.848 -4.100 1.00 97.31 92 TRP A O 1
ATOM 705 N N . LEU A 1 93 ? 10.137 -11.272 -3.007 1.00 97.38 93 LEU A N 1
ATOM 706 C CA . LEU A 1 93 ? 11.002 -12.431 -3.189 1.00 97.38 93 LEU A CA 1
ATOM 707 C C . LEU A 1 93 ? 11.196 -12.771 -4.670 1.00 97.38 93 LEU A C 1
ATOM 709 O O . LEU A 1 93 ? 12.330 -12.957 -5.108 1.00 97.38 93 LEU A O 1
ATOM 713 N N . LEU A 1 94 ? 10.109 -12.855 -5.440 1.00 95.50 94 LEU A N 1
ATOM 714 C CA . LEU A 1 94 ? 10.166 -13.252 -6.847 1.00 95.50 94 LEU A CA 1
ATOM 715 C C . LEU A 1 94 ? 10.979 -12.257 -7.674 1.00 95.50 94 LEU A C 1
ATOM 717 O O . LEU A 1 94 ? 11.898 -12.659 -8.389 1.00 95.50 94 LEU A O 1
ATOM 721 N N . PHE A 1 95 ? 10.677 -10.967 -7.558 1.00 93.12 95 PHE A N 1
ATOM 722 C CA . PHE A 1 95 ? 11.360 -9.944 -8.341 1.00 93.12 95 PHE A CA 1
ATOM 723 C C . PHE A 1 95 ? 12.797 -9.716 -7.870 1.00 93.12 95 PHE A C 1
ATOM 725 O O . PHE A 1 95 ? 13.673 -9.497 -8.707 1.00 93.12 95 PHE A O 1
ATOM 732 N N . THR A 1 96 ? 13.079 -9.877 -6.572 1.00 96.12 96 THR A N 1
ATOM 733 C CA . THR A 1 96 ? 14.457 -9.880 -6.059 1.00 96.12 96 THR A CA 1
ATOM 734 C C . THR A 1 96 ? 15.270 -11.014 -6.674 1.00 96.12 96 THR A C 1
ATOM 736 O O . THR A 1 96 ? 16.369 -10.779 -7.172 1.00 96.12 96 THR A O 1
ATOM 739 N N . VAL A 1 97 ? 14.737 -12.241 -6.685 1.00 96.94 97 VAL A N 1
ATOM 740 C CA . VAL A 1 97 ? 15.432 -13.400 -7.265 1.00 96.94 97 VAL A CA 1
ATOM 741 C C . VAL A 1 97 ? 15.699 -13.182 -8.753 1.00 96.94 97 VAL A C 1
ATOM 743 O O . VAL A 1 97 ? 16.832 -13.358 -9.195 1.00 96.94 97 VAL A O 1
ATOM 746 N N . VAL A 1 98 ? 14.697 -12.748 -9.522 1.00 94.94 98 VAL A N 1
ATOM 747 C CA . VAL A 1 98 ? 14.864 -12.499 -10.963 1.00 94.94 98 VAL A CA 1
ATOM 748 C C . VAL A 1 98 ? 15.914 -11.416 -11.225 1.00 94.94 98 VAL A C 1
ATOM 750 O O . VAL A 1 98 ? 16.799 -11.627 -12.055 1.00 94.94 98 VAL A O 1
ATOM 753 N N . ALA A 1 99 ? 15.863 -10.295 -10.501 1.00 94.56 99 ALA A N 1
ATOM 754 C CA . ALA A 1 99 ? 16.830 -9.211 -10.650 1.00 94.56 99 ALA A CA 1
ATOM 755 C C . ALA A 1 99 ? 18.257 -9.663 -10.293 1.00 94.56 99 ALA A C 1
ATOM 757 O O . ALA A 1 99 ? 19.195 -9.387 -11.037 1.00 94.56 99 ALA A O 1
ATOM 758 N N . VAL A 1 100 ? 18.444 -10.418 -9.203 1.00 96.44 100 VAL A N 1
ATOM 759 C CA . VAL A 1 100 ? 19.767 -10.947 -8.820 1.00 96.44 100 VAL A CA 1
ATOM 760 C C . VAL A 1 100 ? 20.301 -11.936 -9.858 1.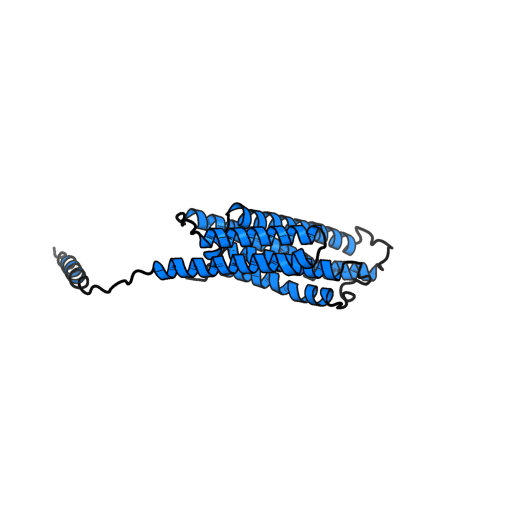00 96.44 100 VAL A C 1
ATOM 762 O O . VAL A 1 100 ? 21.480 -11.872 -10.216 1.00 96.44 100 VAL A O 1
ATOM 765 N N . LEU A 1 101 ? 19.459 -12.828 -10.385 1.00 96.94 101 LEU A N 1
ATOM 766 C CA . LEU A 1 101 ? 19.866 -13.776 -11.426 1.00 96.94 101 LEU A CA 1
ATOM 767 C C . LEU A 1 101 ? 20.275 -13.062 -12.724 1.00 96.94 101 LEU A C 1
ATOM 769 O O . LEU A 1 101 ? 21.270 -13.440 -13.340 1.00 96.94 101 LEU A O 1
ATOM 773 N N . ARG A 1 102 ? 19.580 -11.988 -13.114 1.00 95.81 102 ARG A N 1
ATOM 774 C CA . ARG A 1 102 ? 19.978 -11.164 -14.268 1.00 95.81 102 ARG A CA 1
ATOM 775 C C . ARG A 1 102 ? 21.257 -10.377 -14.021 1.00 95.81 102 ARG A C 1
ATOM 777 O O . ARG A 1 102 ? 22.153 -10.353 -14.859 1.00 95.81 102 ARG A O 1
ATOM 784 N N . LEU A 1 103 ? 21.377 -9.746 -12.855 1.00 95.88 103 LEU A N 1
ATOM 785 C CA . LEU A 1 103 ? 22.558 -8.962 -12.488 1.00 95.88 103 LEU A CA 1
ATOM 786 C C . LEU A 1 103 ? 23.824 -9.816 -12.343 1.00 95.88 103 LEU A C 1
ATOM 788 O O . LEU A 1 103 ? 24.917 -9.309 -12.588 1.00 95.88 103 LEU A O 1
ATOM 792 N N . SER A 1 104 ? 23.680 -11.092 -11.979 1.00 96.50 104 SER A N 1
ATOM 793 C CA . SER A 1 104 ? 24.780 -12.066 -11.916 1.00 96.50 104 SER A CA 1
ATOM 794 C C . SER A 1 104 ? 25.102 -12.729 -13.261 1.00 96.50 104 SER A C 1
ATOM 796 O O . SER A 1 104 ? 26.070 -13.482 -13.340 1.00 96.50 104 SER A O 1
ATOM 798 N N . GLY A 1 105 ? 24.326 -12.454 -14.316 1.00 95.31 105 GLY A N 1
ATOM 799 C CA . GLY A 1 105 ? 24.510 -13.057 -15.639 1.00 95.31 105 GLY A CA 1
ATOM 800 C C . GLY A 1 105 ? 24.034 -14.509 -15.741 1.00 95.31 105 GLY A C 1
ATOM 801 O O . GLY A 1 105 ? 24.353 -15.182 -16.714 1.00 95.31 105 GLY A O 1
ATOM 802 N N . MET A 1 106 ? 23.280 -15.005 -14.755 1.00 96.69 106 MET A N 1
ATOM 803 C CA . MET A 1 106 ? 22.652 -16.331 -14.815 1.00 96.69 106 MET A CA 1
ATOM 804 C C . MET A 1 106 ? 21.407 -16.349 -15.713 1.00 96.69 106 MET A C 1
ATOM 806 O O . MET A 1 106 ? 21.012 -17.409 -16.192 1.00 96.69 106 MET A O 1
ATOM 810 N N . ILE A 1 107 ? 20.777 -15.189 -15.917 1.00 94.81 107 ILE A N 1
ATOM 811 C CA . ILE A 1 107 ? 19.664 -14.986 -16.848 1.00 94.81 107 ILE A CA 1
ATOM 812 C C . ILE A 1 107 ? 20.004 -13.803 -17.752 1.00 94.81 107 ILE A C 1
ATOM 814 O O . ILE A 1 107 ? 20.352 -12.728 -17.263 1.00 94.81 107 ILE A O 1
ATOM 818 N N . ASP A 1 108 ? 19.845 -13.980 -19.060 1.00 93.38 108 ASP A N 1
ATOM 819 C CA . ASP A 1 108 ? 20.080 -12.908 -20.021 1.00 93.38 108 ASP A CA 1
ATOM 820 C C . ASP A 1 108 ? 19.001 -11.819 -19.957 1.00 93.38 108 ASP A C 1
ATOM 822 O O . ASP A 1 108 ? 17.812 -12.068 -19.726 1.00 93.38 108 ASP A O 1
ATOM 826 N N . TYR A 1 109 ? 19.419 -10.583 -20.223 1.00 90.94 109 TYR A N 1
ATOM 827 C CA . TYR A 1 109 ? 18.490 -9.491 -20.490 1.00 90.94 109 TYR A CA 1
ATOM 828 C C . TYR A 1 109 ? 17.858 -9.669 -21.871 1.00 90.94 109 TYR A C 1
ATOM 830 O O . TYR A 1 109 ? 18.543 -9.949 -22.854 1.00 90.94 109 TYR A O 1
ATOM 838 N N . SER A 1 110 ? 16.544 -9.463 -21.966 1.00 83.69 110 SER A N 1
ATOM 839 C CA . SER A 1 110 ? 15.840 -9.564 -23.248 1.00 83.69 110 SER A CA 1
ATOM 840 C C . SER A 1 110 ? 16.224 -8.405 -24.175 1.00 83.69 110 SER A C 1
ATOM 842 O O . SER A 1 110 ? 16.334 -7.268 -23.728 1.00 83.69 110 SER A O 1
ATOM 844 N N . THR A 1 111 ? 16.374 -8.631 -25.477 1.00 71.38 111 THR A N 1
ATOM 845 C CA . THR A 1 111 ? 16.709 -7.578 -26.461 1.00 71.38 111 THR A CA 1
ATOM 846 C C . THR A 1 111 ? 15.471 -6.871 -27.035 1.00 71.38 111 THR A C 1
ATOM 848 O O . THR A 1 111 ? 15.448 -6.483 -28.199 1.00 71.38 111 THR A O 1
ATOM 851 N N . GLY A 1 112 ? 14.417 -6.726 -26.224 1.00 75.38 112 GLY A N 1
ATOM 852 C CA . GLY A 1 112 ? 13.141 -6.124 -26.623 1.00 75.38 112 GLY A CA 1
ATOM 853 C C . GLY A 1 112 ? 13.167 -4.591 -26.723 1.00 75.38 112 GLY A C 1
ATOM 854 O O . GLY A 1 112 ? 14.150 -3.982 -27.128 1.00 75.38 112 GLY A O 1
ATOM 855 N N . ARG A 1 113 ? 12.059 -3.945 -26.330 1.00 72.44 113 ARG A N 1
ATOM 856 C CA . ARG A 1 113 ? 11.873 -2.478 -26.430 1.00 72.44 113 ARG A CA 1
ATOM 857 C C . ARG A 1 113 ? 12.874 -1.651 -25.608 1.00 72.44 113 ARG A C 1
ATOM 859 O O . ARG A 1 113 ? 13.083 -0.482 -25.900 1.00 72.44 113 ARG A O 1
ATOM 866 N N . SER A 1 114 ? 13.488 -2.248 -24.590 1.00 80.94 114 SER A N 1
ATOM 867 C CA . SER A 1 114 ? 14.453 -1.606 -23.694 1.00 80.94 114 SER A CA 1
ATOM 868 C C . SER A 1 114 ? 15.865 -2.141 -23.916 1.00 80.94 114 SER A C 1
ATOM 870 O O . SER A 1 114 ? 16.067 -3.350 -24.019 1.00 80.94 114 SER A O 1
ATOM 872 N N . THR A 1 115 ? 16.864 -1.264 -23.882 1.00 88.75 115 THR A N 1
ATOM 873 C CA . THR A 1 115 ? 18.279 -1.661 -23.932 1.00 88.75 115 THR A CA 1
ATOM 874 C C . THR A 1 115 ? 18.683 -2.463 -22.688 1.00 88.75 115 THR A C 1
ATOM 876 O O . THR A 1 115 ? 18.067 -2.350 -21.625 1.00 88.75 115 THR A O 1
ATOM 879 N N . VAL A 1 116 ? 19.761 -3.248 -22.789 1.00 90.38 116 VAL A N 1
ATOM 880 C CA . VAL A 1 116 ? 20.332 -3.985 -21.643 1.00 90.38 116 VAL A CA 1
ATOM 881 C C . VAL A 1 116 ? 20.731 -3.033 -20.513 1.00 90.38 116 VAL A C 1
ATOM 883 O O . VAL A 1 116 ? 20.482 -3.316 -19.345 1.00 90.38 116 VAL A O 1
ATOM 886 N N . ALA A 1 117 ? 21.303 -1.872 -20.847 1.00 89.25 117 ALA A N 1
ATOM 887 C CA . ALA A 1 117 ? 21.684 -0.866 -19.858 1.00 89.25 117 ALA A CA 1
ATOM 888 C C . ALA A 1 117 ? 20.469 -0.322 -19.085 1.00 89.25 117 ALA A C 1
ATOM 890 O O . ALA A 1 117 ? 20.542 -0.170 -17.868 1.00 89.25 117 ALA A O 1
ATOM 891 N N . GLN A 1 118 ? 19.343 -0.087 -19.769 1.00 88.81 118 GLN A N 1
ATOM 892 C CA . GLN A 1 118 ? 18.093 0.346 -19.135 1.00 88.81 118 GLN A CA 1
ATOM 893 C C . GLN A 1 118 ? 17.513 -0.731 -18.220 1.00 88.81 118 GLN A C 1
ATOM 895 O O . GLN A 1 118 ? 17.159 -0.429 -17.086 1.00 88.81 118 GLN A O 1
ATOM 900 N N . GLN A 1 119 ? 17.469 -1.987 -18.669 1.00 90.25 119 GLN A N 1
ATOM 901 C CA . GLN A 1 119 ? 16.976 -3.090 -17.836 1.00 90.25 119 GLN A CA 1
ATOM 902 C C . GLN A 1 119 ? 17.861 -3.315 -16.609 1.00 90.25 119 GLN A C 1
ATOM 904 O O . GLN A 1 119 ? 17.353 -3.514 -15.513 1.00 90.25 119 GLN A O 1
ATOM 909 N N . ARG A 1 120 ? 19.184 -3.205 -16.763 1.00 92.19 120 ARG A N 1
ATOM 910 C CA . ARG A 1 120 ? 20.123 -3.295 -15.642 1.00 92.19 120 ARG A CA 1
ATOM 911 C C . ARG A 1 120 ? 19.940 -2.154 -14.640 1.00 92.19 120 ARG A C 1
ATOM 913 O O . ARG A 1 120 ? 20.022 -2.383 -13.436 1.00 92.19 120 ARG A O 1
ATOM 920 N N . ALA A 1 121 ? 19.708 -0.932 -15.122 1.00 90.62 121 ALA A N 1
ATOM 921 C CA . ALA A 1 121 ? 19.389 0.207 -14.262 1.00 90.62 121 ALA A CA 1
ATOM 922 C C . ALA A 1 121 ? 18.058 -0.007 -13.523 1.00 90.62 121 ALA A C 1
ATOM 924 O O . ALA A 1 121 ? 17.979 0.264 -12.325 1.00 90.62 121 ALA A O 1
ATOM 925 N N . PHE A 1 122 ? 17.052 -0.554 -14.213 1.00 90.56 122 PHE A N 1
ATOM 926 C CA . PHE A 1 122 ? 15.773 -0.927 -13.618 1.00 90.56 122 PHE A CA 1
ATOM 927 C C . PHE A 1 122 ? 15.931 -1.993 -12.533 1.00 90.56 122 PHE A C 1
ATOM 929 O O . PHE A 1 122 ? 15.417 -1.796 -11.442 1.00 90.56 122 PHE A O 1
ATOM 936 N N . ASP A 1 123 ? 16.687 -3.069 -12.761 1.00 94.06 123 ASP A N 1
ATOM 937 C CA . ASP A 1 123 ? 16.878 -4.126 -11.758 1.00 94.06 123 ASP A CA 1
ATOM 938 C C . ASP A 1 123 ? 17.554 -3.591 -10.478 1.00 94.06 123 ASP A C 1
ATOM 940 O O . ASP A 1 123 ? 17.148 -3.942 -9.369 1.00 94.06 123 ASP A O 1
ATOM 944 N N . TRP A 1 124 ? 18.524 -2.674 -10.597 1.00 93.88 124 TRP A N 1
ATOM 945 C CA . TRP A 1 124 ? 19.119 -1.999 -9.434 1.00 93.88 124 TRP A CA 1
ATOM 946 C C . TRP A 1 124 ? 18.128 -1.109 -8.685 1.00 93.88 124 TRP A C 1
ATOM 948 O O . TRP A 1 124 ? 18.058 -1.156 -7.455 1.00 93.88 124 TRP A O 1
ATOM 958 N N . ALA A 1 125 ? 17.362 -0.306 -9.421 1.00 89.50 125 ALA A N 1
ATOM 959 C CA . ALA A 1 125 ? 16.282 0.501 -8.870 1.00 89.50 125 ALA A CA 1
ATOM 960 C C . ALA A 1 125 ? 15.234 -0.359 -8.149 1.00 89.50 125 ALA A C 1
ATOM 962 O O . ALA A 1 125 ? 14.789 -0.018 -7.049 1.00 89.50 125 ALA A O 1
ATOM 963 N N . ASN A 1 126 ? 14.884 -1.493 -8.755 1.00 89.19 126 ASN A N 1
ATOM 964 C CA . ASN A 1 126 ? 13.914 -2.432 -8.232 1.00 89.19 126 ASN A CA 1
ATOM 965 C C . ASN A 1 126 ? 14.394 -2.994 -6.898 1.00 89.19 126 ASN A C 1
ATOM 967 O O . ASN A 1 126 ? 13.724 -2.818 -5.885 1.00 89.19 126 ASN A O 1
ATOM 971 N N . LEU A 1 127 ? 15.609 -3.540 -6.852 1.00 92.31 127 LEU A N 1
ATOM 972 C CA . LEU A 1 127 ? 16.194 -4.075 -5.622 1.00 92.31 127 LEU A CA 1
ATOM 973 C C . LEU A 1 127 ? 16.355 -3.025 -4.516 1.00 92.31 127 LEU A C 1
ATOM 975 O O . LEU A 1 127 ? 16.056 -3.296 -3.353 1.00 92.31 127 LEU A O 1
ATOM 979 N N . GLY A 1 128 ? 16.853 -1.837 -4.864 1.00 87.88 128 GLY A N 1
ATOM 980 C CA . GLY A 1 128 ? 17.207 -0.812 -3.884 1.00 87.88 128 GLY A CA 1
ATOM 981 C C . GLY A 1 128 ? 16.008 -0.082 -3.284 1.00 87.88 128 GLY A C 1
ATOM 982 O O . GLY A 1 128 ? 16.094 0.397 -2.153 1.00 87.88 128 GLY A O 1
ATOM 983 N N . TYR A 1 129 ? 14.903 0.018 -4.026 1.00 87.25 129 TYR A N 1
ATOM 984 C CA . TYR A 1 129 ? 13.792 0.882 -3.644 1.00 87.25 129 TYR A CA 1
ATOM 985 C C . TYR A 1 129 ? 12.432 0.187 -3.723 1.00 87.25 129 TYR A C 1
ATOM 987 O O . TYR A 1 129 ? 11.743 0.113 -2.705 1.00 87.25 129 TYR A O 1
ATOM 995 N N . PHE A 1 130 ? 12.046 -0.350 -4.885 1.00 89.88 130 PHE A N 1
ATOM 996 C CA . PHE A 1 130 ? 10.697 -0.897 -5.069 1.00 89.88 130 PHE A CA 1
ATOM 997 C C . PHE A 1 130 ? 10.486 -2.191 -4.275 1.00 89.88 130 PHE A C 1
ATOM 999 O O . PHE A 1 130 ? 9.601 -2.281 -3.423 1.00 89.88 130 PHE A O 1
ATOM 1006 N N . GLU A 1 131 ? 11.358 -3.173 -4.476 1.00 93.94 131 GLU A N 1
ATOM 1007 C CA . GLU A 1 131 ? 11.275 -4.473 -3.821 1.00 93.94 131 GLU A CA 1
ATOM 1008 C C . GLU A 1 131 ? 11.506 -4.342 -2.314 1.00 93.94 131 GLU A C 1
ATOM 1010 O O . GLU A 1 131 ? 10.759 -4.914 -1.517 1.00 93.94 131 GLU A O 1
ATOM 1015 N N . LEU A 1 132 ? 12.466 -3.510 -1.895 1.00 94.88 132 LEU A N 1
ATOM 1016 C CA . LEU A 1 132 ? 12.671 -3.208 -0.478 1.00 94.88 132 LEU A CA 1
ATOM 1017 C C . LEU A 1 132 ? 11.389 -2.673 0.177 1.00 94.88 132 LEU A C 1
ATOM 1019 O O . LEU A 1 132 ? 11.050 -3.080 1.294 1.00 94.88 132 LEU A O 1
ATOM 1023 N N . TRP A 1 133 ? 10.655 -1.796 -0.516 1.00 96.31 133 TRP A N 1
ATOM 1024 C CA . TRP A 1 133 ? 9.381 -1.290 -0.021 1.00 96.31 133 TRP A CA 1
ATOM 1025 C C . TRP A 1 133 ? 8.358 -2.410 0.184 1.00 96.31 133 TRP A C 1
ATOM 1027 O O . TRP A 1 133 ? 7.801 -2.513 1.285 1.00 96.31 133 TRP A O 1
ATOM 1037 N N . PHE A 1 134 ? 8.157 -3.273 -0.820 1.00 96.25 134 PHE A N 1
ATOM 1038 C CA . PHE A 1 134 ? 7.215 -4.396 -0.749 1.00 96.25 134 PHE A CA 1
ATOM 1039 C C . PHE A 1 134 ? 7.571 -5.387 0.360 1.00 96.25 134 PHE A C 1
ATOM 1041 O O . PHE A 1 134 ? 6.693 -5.788 1.128 1.00 96.25 134 PHE A O 1
ATOM 1048 N N . GLY A 1 135 ? 8.854 -5.732 0.492 1.00 97.38 135 GLY A N 1
ATOM 1049 C CA . GLY A 1 135 ? 9.337 -6.650 1.519 1.00 97.38 135 GLY A CA 1
ATOM 1050 C C . GLY A 1 135 ? 9.064 -6.118 2.925 1.00 97.38 135 GLY A C 1
ATOM 1051 O O . GLY A 1 135 ? 8.421 -6.787 3.739 1.00 97.38 135 GLY A O 1
ATOM 1052 N N . VAL A 1 136 ? 9.478 -4.878 3.204 1.00 97.88 136 VAL A N 1
ATOM 1053 C CA . VAL A 1 136 ? 9.270 -4.246 4.516 1.00 97.88 136 VAL A CA 1
ATOM 1054 C C . VAL A 1 136 ? 7.781 -4.062 4.813 1.00 97.88 136 VAL A C 1
ATOM 1056 O O . VAL A 1 136 ? 7.333 -4.398 5.912 1.00 97.88 136 VAL A O 1
ATOM 1059 N N . MET A 1 137 ? 6.987 -3.589 3.848 1.00 98.00 137 MET A N 1
ATOM 1060 C CA . MET A 1 137 ? 5.546 -3.411 4.041 1.00 98.00 137 MET A CA 1
ATOM 1061 C C . MET A 1 137 ? 4.847 -4.752 4.310 1.00 98.00 137 MET A C 1
ATOM 1063 O O . MET A 1 137 ? 3.996 -4.837 5.200 1.00 98.00 137 MET A O 1
ATOM 1067 N N . GLY A 1 138 ? 5.249 -5.810 3.599 1.00 97.81 138 GLY A N 1
ATOM 1068 C CA . GLY A 1 138 ? 4.738 -7.163 3.787 1.00 97.81 138 GLY A CA 1
ATOM 1069 C C . GLY A 1 138 ? 4.984 -7.690 5.203 1.00 97.81 138 GLY A C 1
ATOM 1070 O O . GLY A 1 138 ? 4.052 -8.147 5.874 1.00 97.81 138 GLY A O 1
ATOM 1071 N N . VAL A 1 139 ? 6.212 -7.529 5.712 1.00 98.19 139 VAL A N 1
ATOM 1072 C CA . VAL A 1 139 ? 6.556 -7.856 7.106 1.00 98.19 139 VAL A CA 1
ATOM 1073 C C . VAL A 1 139 ? 5.720 -7.032 8.088 1.00 98.19 139 VAL A C 1
ATOM 1075 O O . VAL A 1 139 ? 5.145 -7.590 9.025 1.00 98.19 139 VAL A O 1
ATOM 1078 N N . LEU A 1 140 ? 5.612 -5.715 7.888 1.00 97.81 140 LEU A N 1
ATOM 1079 C CA . LEU A 1 140 ? 4.881 -4.827 8.799 1.00 97.81 140 LEU A CA 1
ATOM 1080 C C . LEU A 1 140 ? 3.393 -5.189 8.902 1.00 97.81 140 LEU A C 1
ATOM 1082 O O . LEU A 1 140 ? 2.850 -5.172 10.010 1.00 97.81 140 LEU A O 1
ATOM 1086 N N . LEU A 1 141 ? 2.746 -5.562 7.794 1.00 97.81 141 LEU A N 1
ATOM 1087 C CA . LEU A 1 141 ? 1.353 -6.025 7.793 1.00 97.81 141 LEU A CA 1
ATOM 1088 C C . LEU A 1 141 ? 1.182 -7.304 8.619 1.00 97.81 141 LEU A C 1
ATOM 1090 O O . LEU A 1 141 ? 0.295 -7.369 9.477 1.00 97.81 141 LEU A O 1
ATOM 1094 N N . ILE A 1 142 ? 2.057 -8.295 8.419 1.00 97.12 142 ILE A N 1
ATOM 1095 C CA . ILE A 1 142 ? 2.010 -9.565 9.158 1.00 97.12 142 ILE A CA 1
ATOM 1096 C C . ILE A 1 142 ? 2.273 -9.333 10.649 1.00 97.12 142 ILE A C 1
ATOM 1098 O O . ILE A 1 142 ? 1.532 -9.848 11.489 1.00 97.12 142 ILE A O 1
ATOM 1102 N N . LEU A 1 143 ? 3.269 -8.515 11.000 1.00 95.94 143 LEU A N 1
ATOM 1103 C CA . LEU A 1 143 ? 3.573 -8.189 12.394 1.00 95.94 143 LEU A CA 1
ATOM 1104 C C . LEU A 1 143 ? 2.414 -7.443 13.072 1.00 95.94 143 LEU A C 1
ATOM 1106 O O . LEU A 1 143 ? 2.048 -7.783 14.201 1.00 95.94 143 LEU A O 1
ATOM 1110 N N . CYS A 1 144 ? 1.795 -6.471 12.390 1.00 95.06 144 CYS A N 1
ATOM 1111 C CA . CYS A 1 144 ? 0.590 -5.796 12.884 1.00 95.06 144 CYS A CA 1
ATOM 1112 C C . CYS A 1 144 ? -0.549 -6.798 13.117 1.00 95.06 144 CYS A C 1
ATOM 1114 O O . CYS A 1 144 ? -1.205 -6.756 14.159 1.00 95.06 144 CYS A O 1
ATOM 1116 N N . ALA A 1 145 ? -0.773 -7.731 12.185 1.00 94.56 145 ALA A N 1
ATOM 1117 C CA . ALA A 1 145 ? -1.821 -8.739 12.311 1.00 94.56 145 ALA A CA 1
ATOM 1118 C C . ALA A 1 145 ? -1.556 -9.671 13.505 1.00 94.56 145 ALA A C 1
ATOM 1120 O O . ALA A 1 145 ? -2.412 -9.836 14.377 1.00 94.56 145 ALA A O 1
ATOM 1121 N N . GLN A 1 146 ? -0.349 -10.228 13.615 1.00 92.81 146 GLN A N 1
ATOM 1122 C CA . GLN A 1 146 ? 0.042 -11.096 14.730 1.00 92.81 146 GLN A CA 1
ATOM 1123 C C . GLN A 1 146 ? -0.114 -10.393 16.085 1.00 92.81 146 GLN A C 1
ATOM 1125 O O . GLN A 1 146 ? -0.672 -10.959 17.033 1.00 92.81 146 GLN A O 1
ATOM 1130 N N . ARG A 1 147 ? 0.315 -9.130 16.174 1.00 89.81 147 ARG A N 1
ATOM 1131 C CA . ARG A 1 147 ? 0.219 -8.335 17.401 1.00 89.81 147 ARG A CA 1
ATOM 1132 C C . ARG A 1 147 ? -1.220 -7.980 17.759 1.00 89.81 147 ARG A C 1
ATOM 1134 O O . ARG A 1 147 ? -1.586 -8.064 18.935 1.00 89.81 147 ARG A O 1
ATOM 1141 N N . SER A 1 148 ? -2.046 -7.633 16.772 1.00 89.50 148 SER A N 1
ATOM 1142 C CA . SER A 1 148 ? -3.478 -7.392 16.979 1.00 89.50 148 SER A CA 1
ATOM 1143 C C . SER A 1 148 ? -4.161 -8.641 17.552 1.00 89.50 148 SER A C 1
ATOM 1145 O O . SER A 1 148 ? -4.944 -8.532 18.502 1.00 89.50 148 SER A O 1
ATOM 1147 N N . ARG A 1 149 ? -3.772 -9.842 17.087 1.00 86.38 149 ARG A N 1
ATOM 1148 C CA . ARG A 1 149 ? -4.354 -11.121 17.540 1.00 86.38 149 ARG A CA 1
ATOM 1149 C C . ARG A 1 149 ? -4.055 -11.390 19.003 1.00 86.38 149 ARG A C 1
ATOM 1151 O O . ARG A 1 149 ? -4.939 -11.795 19.757 1.00 86.38 149 ARG A O 1
ATOM 1158 N N . ALA A 1 150 ? -2.821 -11.118 19.422 1.00 81.88 150 ALA A N 1
ATOM 1159 C CA . ALA A 1 150 ? -2.408 -11.249 20.815 1.00 81.88 150 ALA A CA 1
ATOM 1160 C C . ALA A 1 150 ? -3.187 -10.305 21.751 1.00 81.88 150 ALA A C 1
ATOM 1162 O O . ALA A 1 150 ? -3.415 -10.643 22.914 1.00 81.88 150 ALA A O 1
ATOM 1163 N N . ARG A 1 151 ? -3.624 -9.137 21.253 1.00 78.75 151 ARG A N 1
ATOM 1164 C CA . ARG A 1 151 ? -4.418 -8.168 22.025 1.00 78.75 151 ARG A CA 1
ATOM 1165 C C . ARG A 1 151 ? -5.895 -8.512 22.088 1.00 78.75 151 ARG A C 1
ATOM 1167 O O . ARG A 1 151 ? -6.483 -8.366 23.151 1.00 78.75 151 ARG A O 1
ATOM 1174 N N . GLN A 1 152 ? -6.493 -8.959 20.987 1.00 75.06 152 GLN A N 1
ATOM 1175 C CA . GLN A 1 152 ? -7.930 -9.255 20.951 1.00 75.06 152 GLN A CA 1
ATOM 1176 C C . GLN A 1 152 ? -8.339 -10.374 21.907 1.00 75.06 152 GLN A C 1
ATOM 1178 O O . GLN A 1 152 ? -9.439 -10.332 22.437 1.00 75.06 152 GLN A O 1
ATOM 1183 N N . ARG A 1 153 ? -7.431 -11.301 22.237 1.00 67.81 153 ARG A N 1
ATOM 1184 C CA . ARG A 1 153 ? -7.655 -12.295 23.302 1.00 67.81 153 ARG A CA 1
ATOM 1185 C C . ARG A 1 153 ? -7.901 -11.689 24.695 1.00 67.81 153 ARG A C 1
ATOM 1187 O O . ARG A 1 153 ? -8.230 -12.430 25.608 1.00 67.81 153 ARG A O 1
ATOM 1194 N N . ARG A 1 154 ? -7.690 -10.380 24.878 1.00 66.00 154 ARG A N 1
ATOM 1195 C CA . ARG A 1 154 ? -7.771 -9.677 26.168 1.00 66.00 154 ARG A CA 1
ATOM 1196 C C . ARG A 1 154 ? -8.864 -8.607 26.234 1.00 66.00 154 ARG A C 1
ATOM 1198 O O . ARG A 1 154 ? -8.921 -7.901 27.233 1.00 66.00 154 ARG A O 1
ATOM 1205 N N . VAL A 1 155 ? -9.658 -8.416 25.178 1.00 64.12 155 VAL A N 1
ATOM 1206 C CA . VAL A 1 155 ? -10.646 -7.327 25.100 1.00 64.12 155 VAL A CA 1
ATOM 1207 C C . VAL A 1 155 ? -12.049 -7.924 25.028 1.00 64.12 155 VAL A C 1
ATOM 1209 O O . VAL A 1 155 ? -12.326 -8.747 24.157 1.00 64.12 155 VAL A O 1
ATOM 1212 N N . GLU A 1 156 ? -12.912 -7.514 25.957 1.00 61.28 156 GLU A N 1
ATOM 1213 C CA . GLU A 1 156 ? -14.341 -7.834 25.963 1.00 61.28 156 GLU A CA 1
ATOM 1214 C C . GLU A 1 156 ? -15.031 -7.270 24.714 1.00 61.28 156 GLU A C 1
ATOM 1216 O O . GLU A 1 156 ? -14.650 -6.219 24.195 1.00 61.28 156 GLU A O 1
ATOM 1221 N N . HIS A 1 157 ? -16.021 -7.994 24.189 1.00 63.19 157 HIS A N 1
ATOM 1222 C CA . HIS A 1 157 ? -16.744 -7.574 22.990 1.00 63.19 157 HIS A CA 1
ATOM 1223 C C . HIS A 1 157 ? -17.518 -6.285 23.271 1.00 63.19 157 HIS A C 1
ATOM 1225 O O . HIS A 1 157 ? -18.515 -6.301 23.987 1.00 63.19 157 HIS A O 1
ATOM 1231 N N . VAL A 1 158 ? -17.078 -5.178 22.673 1.00 67.19 158 VAL A N 1
ATOM 1232 C CA . VAL A 1 158 ? -17.834 -3.924 22.694 1.00 67.19 158 VAL A CA 1
ATOM 1233 C C . VAL A 1 158 ? -18.952 -4.031 21.649 1.00 67.19 158 VAL A C 1
ATOM 1235 O O . VAL A 1 158 ? -18.654 -4.272 20.473 1.00 67.19 158 VAL A O 1
ATOM 1238 N N . PRO A 1 159 ? -20.233 -3.895 22.033 1.00 73.19 159 PRO A N 1
ATOM 1239 C CA . PRO A 1 159 ? -21.334 -3.934 21.080 1.00 73.19 159 PRO A CA 1
ATOM 1240 C C . PRO A 1 159 ? -21.218 -2.782 20.072 1.00 73.19 159 PRO A C 1
ATOM 1242 O O . PRO A 1 159 ? -20.990 -1.633 20.436 1.00 73.19 159 PRO A O 1
ATOM 1245 N N . ILE A 1 160 ? -21.392 -3.089 18.783 1.00 78.19 160 ILE A N 1
ATOM 1246 C CA . ILE A 1 160 ? -21.280 -2.097 17.705 1.00 78.19 160 ILE A CA 1
ATOM 1247 C C . ILE A 1 160 ? -22.559 -1.250 17.662 1.00 78.19 160 ILE A C 1
ATOM 1249 O O . ILE A 1 160 ? -23.639 -1.761 17.333 1.00 78.19 160 ILE A O 1
ATOM 1253 N N . SER A 1 161 ? -22.434 0.049 17.937 1.00 86.31 161 SER A N 1
ATOM 1254 C CA . SER A 1 161 ? -23.528 1.017 17.810 1.00 86.31 161 SER A CA 1
ATOM 1255 C C . SER A 1 161 ? -23.982 1.211 16.357 1.00 86.31 161 SER A C 1
ATOM 1257 O O . SER A 1 161 ? -23.296 0.821 15.409 1.00 86.31 161 SER A O 1
ATOM 1259 N N . LEU A 1 162 ? -25.147 1.839 16.153 1.00 89.69 162 LEU A N 1
ATOM 1260 C CA . LEU A 1 162 ? -25.681 2.129 14.813 1.00 89.69 162 LEU A CA 1
ATOM 1261 C C . LEU A 1 162 ? -24.657 2.871 13.937 1.00 89.69 162 LEU A C 1
ATOM 1263 O O . LEU A 1 162 ? -24.421 2.481 12.795 1.00 89.69 162 LEU A O 1
ATOM 1267 N N . TRP A 1 163 ? -23.999 3.890 14.489 1.00 86.88 163 TRP A N 1
ATOM 1268 C CA . TRP A 1 163 ? -22.970 4.658 13.786 1.00 86.88 163 TRP A CA 1
ATOM 1269 C C . TRP A 1 163 ? -21.714 3.832 13.496 1.00 86.88 163 TRP A C 1
ATOM 1271 O O . TRP A 1 163 ? -21.124 3.983 12.427 1.00 86.88 163 TRP A O 1
ATOM 1281 N N . GLY A 1 164 ? -21.348 2.904 14.385 1.00 85.88 164 GLY A N 1
ATOM 1282 C CA . GLY A 1 164 ? -20.315 1.903 14.114 1.00 85.88 164 GLY A CA 1
ATOM 1283 C C . GLY A 1 164 ? -20.655 1.009 12.914 1.00 85.88 164 GLY A C 1
ATOM 1284 O O . GLY A 1 164 ? -19.793 0.747 12.072 1.00 85.88 164 GLY A O 1
ATOM 1285 N N . ARG A 1 165 ? -21.923 0.594 12.775 1.00 88.50 165 ARG A N 1
ATOM 1286 C CA . ARG A 1 165 ? -22.395 -0.197 11.622 1.00 88.50 165 ARG A CA 1
ATOM 1287 C C . ARG A 1 165 ? -22.381 0.612 10.328 1.00 88.50 165 ARG A C 1
ATOM 1289 O O . ARG A 1 165 ? -21.891 0.110 9.323 1.00 88.50 165 ARG A O 1
ATOM 1296 N N . VAL A 1 166 ? -22.859 1.858 10.361 1.00 90.81 166 VAL A N 1
ATOM 1297 C CA . VAL A 1 166 ? -22.842 2.764 9.197 1.00 90.81 166 VAL A CA 1
ATOM 1298 C C . VAL A 1 166 ? -21.408 3.028 8.738 1.00 90.81 166 VAL A C 1
ATOM 1300 O O . VAL A 1 166 ? -21.095 2.833 7.566 1.00 90.81 166 VAL A O 1
ATOM 1303 N N . GLY A 1 167 ? -20.512 3.394 9.661 1.00 89.25 167 GLY A N 1
ATOM 1304 C CA . GLY A 1 167 ? -19.101 3.628 9.344 1.00 89.25 167 GLY A CA 1
ATOM 1305 C C . GLY A 1 167 ? -18.414 2.382 8.778 1.00 89.25 167 GLY A C 1
ATOM 1306 O O . GLY A 1 167 ? -17.654 2.469 7.813 1.00 89.25 167 GLY A O 1
ATOM 1307 N N . THR A 1 168 ? -18.740 1.203 9.312 1.00 87.62 168 THR A N 1
ATOM 1308 C CA . THR A 1 168 ? -18.279 -0.079 8.766 1.00 87.62 168 THR A CA 1
ATOM 1309 C C . THR A 1 168 ? -18.792 -0.305 7.347 1.00 87.62 168 THR A C 1
ATOM 1311 O O . THR A 1 168 ? -17.987 -0.563 6.458 1.00 87.62 168 THR A O 1
ATOM 1314 N N . ALA A 1 169 ? -20.099 -0.175 7.109 1.00 89.94 169 ALA A N 1
ATOM 1315 C CA . ALA A 1 169 ? -20.698 -0.385 5.793 1.00 89.94 169 ALA A CA 1
ATOM 1316 C C . ALA A 1 169 ? -20.092 0.549 4.735 1.00 89.94 169 ALA A C 1
ATOM 1318 O O . ALA A 1 169 ? -19.712 0.086 3.663 1.00 89.94 169 ALA A O 1
ATOM 1319 N N . LEU A 1 170 ? -19.911 1.832 5.065 1.00 91.88 170 LEU A N 1
ATOM 1320 C CA . LEU A 1 170 ? -19.245 2.806 4.195 1.00 91.88 170 LEU A CA 1
ATOM 1321 C C . LEU A 1 170 ? -17.787 2.431 3.910 1.00 91.88 170 LEU A C 1
ATOM 1323 O O . LEU A 1 170 ? -17.344 2.525 2.769 1.00 91.88 170 LEU A O 1
ATOM 1327 N N . THR A 1 171 ? -17.055 1.953 4.920 1.00 88.44 171 THR A N 1
ATOM 1328 C CA . THR A 1 171 ? -15.663 1.513 4.744 1.00 88.44 171 THR A CA 1
ATOM 1329 C C . THR A 1 171 ? -15.575 0.305 3.810 1.00 88.44 171 THR A C 1
ATOM 1331 O O . THR A 1 171 ? -14.705 0.260 2.943 1.00 88.44 171 THR A O 1
ATOM 1334 N N . LEU A 1 172 ? -16.486 -0.664 3.955 1.00 88.62 172 LEU A N 1
ATOM 1335 C CA . LEU A 1 172 ? -16.543 -1.849 3.095 1.00 88.62 172 LEU A CA 1
ATOM 1336 C C . LEU A 1 172 ? -16.979 -1.509 1.672 1.00 88.62 172 LEU A C 1
ATOM 1338 O O . LEU A 1 172 ? -16.387 -2.023 0.728 1.00 88.62 172 LEU A O 1
ATOM 1342 N N . ALA A 1 173 ? -17.966 -0.627 1.514 1.00 91.44 173 ALA A N 1
ATOM 1343 C CA . ALA A 1 173 ? -18.391 -0.137 0.209 1.00 91.44 173 ALA A CA 1
ATOM 1344 C C . ALA A 1 173 ? -17.251 0.614 -0.488 1.00 91.44 173 ALA A C 1
ATOM 1346 O O . ALA A 1 173 ? -16.941 0.321 -1.636 1.00 91.44 173 ALA A O 1
ATOM 1347 N N . GLY A 1 174 ? -16.562 1.513 0.222 1.00 89.19 174 GLY A N 1
ATOM 1348 C CA . GLY A 1 174 ? -15.387 2.207 -0.302 1.00 89.19 174 GLY A CA 1
ATOM 1349 C C . GLY A 1 174 ? -14.278 1.246 -0.725 1.00 89.19 174 GLY A C 1
ATOM 1350 O O . GLY A 1 174 ? -13.756 1.373 -1.829 1.00 89.19 174 GLY A O 1
ATOM 1351 N N . LEU A 1 175 ? -13.971 0.237 0.100 1.00 86.88 175 LEU A N 1
ATOM 1352 C CA . LEU A 1 175 ? -12.997 -0.804 -0.239 1.00 86.88 175 LEU A CA 1
ATOM 1353 C C . LEU A 1 175 ? -13.409 -1.587 -1.494 1.00 86.88 175 LEU A C 1
ATOM 1355 O O . LEU A 1 175 ? -12.585 -1.776 -2.383 1.00 86.88 175 LEU A O 1
ATOM 1359 N N . ALA A 1 176 ? -14.669 -2.014 -1.584 1.00 88.38 176 ALA A N 1
ATOM 1360 C CA . ALA A 1 176 ? -15.185 -2.729 -2.748 1.00 88.38 176 ALA A CA 1
ATOM 1361 C C . ALA A 1 176 ? -15.097 -1.877 -4.023 1.00 88.38 176 ALA A C 1
ATOM 1363 O O . ALA A 1 176 ? -14.659 -2.374 -5.056 1.00 88.38 176 ALA A O 1
ATOM 1364 N N . THR A 1 177 ? -15.432 -0.587 -3.939 1.00 90.00 177 THR A N 1
ATOM 1365 C CA . THR A 1 177 ? -15.330 0.360 -5.058 1.00 90.00 177 THR A CA 1
ATOM 1366 C C . THR A 1 177 ? -13.881 0.586 -5.490 1.00 90.00 177 THR A C 1
ATOM 1368 O O . THR A 1 177 ? -13.608 0.613 -6.687 1.00 90.00 177 THR A O 1
ATOM 1371 N N . VAL A 1 178 ? -12.935 0.692 -4.546 1.00 86.75 178 VAL A N 1
ATOM 1372 C CA . VAL A 1 178 ? -11.498 0.765 -4.869 1.00 86.75 178 VAL A CA 1
ATOM 1373 C C . VAL A 1 178 ? -11.049 -0.495 -5.600 1.00 86.75 178 VAL A C 1
ATOM 1375 O O . VAL A 1 178 ? -10.424 -0.397 -6.650 1.00 86.75 178 VAL A O 1
ATOM 1378 N N . VAL A 1 179 ? -11.377 -1.673 -5.061 1.00 84.88 179 VAL A N 1
ATOM 1379 C CA . VAL A 1 179 ? -11.002 -2.959 -5.660 1.00 84.88 179 VAL A CA 1
ATOM 1380 C C . VAL A 1 179 ? -11.572 -3.074 -7.072 1.00 84.88 179 VAL A C 1
ATOM 1382 O O . VAL A 1 179 ? -10.830 -3.390 -7.999 1.00 84.88 179 VAL A O 1
ATOM 1385 N N . LEU A 1 180 ? -12.856 -2.753 -7.250 1.00 87.69 180 LEU A N 1
ATOM 1386 C CA . LEU A 1 180 ? -13.499 -2.730 -8.560 1.00 87.69 180 LEU A CA 1
ATOM 1387 C C . LEU A 1 180 ? -12.762 -1.792 -9.518 1.00 87.69 180 LEU A C 1
ATOM 1389 O O . LEU A 1 180 ? -12.362 -2.232 -10.589 1.00 87.69 180 LEU A O 1
ATOM 1393 N N . GLY A 1 181 ? -12.519 -0.544 -9.107 1.00 85.81 181 GLY A N 1
ATOM 1394 C CA . GLY A 1 181 ? -11.831 0.446 -9.930 1.00 85.81 181 GLY A CA 1
ATOM 1395 C C . GLY A 1 181 ? -10.438 0.003 -10.365 1.00 85.81 181 GLY A C 1
ATOM 1396 O O . GLY A 1 181 ? -10.067 0.208 -11.517 1.00 85.81 181 GLY A O 1
ATOM 1397 N N . VAL A 1 182 ? -9.674 -0.633 -9.472 1.00 81.25 182 VAL A N 1
ATOM 1398 C CA . VAL A 1 182 ? -8.347 -1.174 -9.800 1.00 81.25 182 VAL A CA 1
ATOM 1399 C C . VAL A 1 182 ? -8.451 -2.261 -10.873 1.00 81.25 182 VAL A C 1
ATOM 1401 O O . VAL A 1 182 ? -7.674 -2.246 -11.823 1.00 81.25 182 VAL A O 1
ATOM 1404 N N . PHE A 1 183 ? -9.421 -3.174 -10.766 1.00 82.44 183 PHE A N 1
ATOM 1405 C CA . PHE A 1 183 ? -9.601 -4.247 -11.750 1.00 82.44 183 PHE A CA 1
ATOM 1406 C C . PHE A 1 183 ? -10.194 -3.772 -13.081 1.00 82.44 183 PHE A C 1
ATOM 1408 O O . PHE A 1 183 ? -9.926 -4.385 -14.113 1.00 82.44 183 PHE A O 1
ATOM 1415 N N . THR A 1 184 ? -10.974 -2.690 -13.081 1.00 86.38 184 THR A N 1
ATOM 1416 C CA . THR A 1 184 ? -11.562 -2.112 -14.299 1.00 86.38 184 THR A CA 1
ATOM 1417 C C . THR A 1 184 ? -10.732 -0.980 -14.896 1.00 86.38 184 THR A C 1
ATOM 1419 O O . THR A 1 184 ? -11.117 -0.441 -15.930 1.00 86.38 184 THR A O 1
ATOM 1422 N N . PHE A 1 185 ? -9.617 -0.603 -14.260 1.00 82.19 185 PHE A N 1
ATOM 1423 C CA . PHE A 1 185 ? -8.839 0.595 -14.589 1.00 82.19 185 PHE A CA 1
ATOM 1424 C C . PHE A 1 185 ? -9.697 1.873 -14.664 1.00 82.19 185 PHE A C 1
ATOM 1426 O O . PHE A 1 185 ? -9.395 2.782 -15.435 1.00 82.19 185 PHE A O 1
ATOM 1433 N N . ASP A 1 186 ? -10.753 1.967 -13.846 1.00 85.50 186 ASP A N 1
ATOM 1434 C CA . ASP A 1 186 ? -11.592 3.167 -13.756 1.00 85.50 186 ASP A CA 1
ATOM 1435 C C . ASP A 1 186 ? -11.017 4.142 -12.709 1.00 85.50 186 ASP A C 1
ATOM 1437 O O . ASP A 1 186 ? -11.177 3.911 -11.501 1.00 85.50 186 ASP A O 1
ATOM 1441 N N . PRO A 1 187 ? -10.375 5.250 -13.134 1.00 82.75 187 PRO A N 1
ATOM 1442 C CA . PRO A 1 187 ? -9.740 6.194 -12.221 1.00 82.75 187 PRO A CA 1
ATOM 1443 C C . PRO A 1 187 ? -10.730 6.845 -11.255 1.00 82.75 187 PRO A C 1
ATOM 1445 O O . PRO A 1 187 ? -10.361 7.155 -10.123 1.00 82.75 187 PRO A O 1
ATOM 1448 N N . TRP A 1 188 ? -11.995 7.018 -11.637 1.00 87.56 188 TRP A N 1
ATOM 1449 C CA . TRP A 1 188 ? -12.982 7.630 -10.751 1.00 87.56 188 TRP A CA 1
ATOM 1450 C C . TRP A 1 188 ? -13.389 6.688 -9.628 1.00 87.56 188 TRP A C 1
ATOM 1452 O O . TRP A 1 188 ? -13.564 7.129 -8.491 1.00 87.56 188 TRP A O 1
ATOM 1462 N N . ALA A 1 189 ? -13.473 5.391 -9.914 1.00 84.31 189 ALA A N 1
ATOM 1463 C CA . ALA A 1 189 ? -13.776 4.385 -8.911 1.00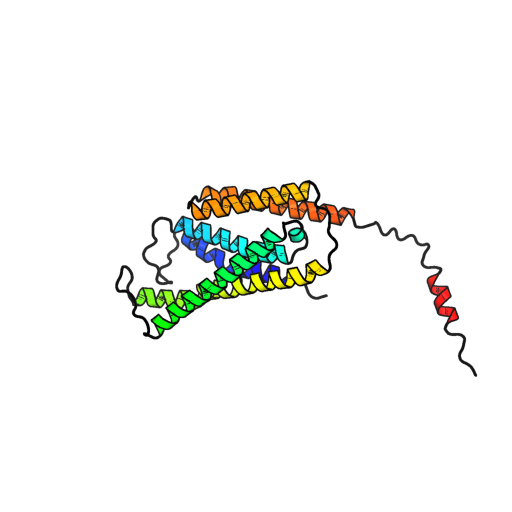 84.31 189 ALA A CA 1
ATOM 1464 C C . ALA A 1 189 ? -12.655 4.267 -7.865 1.00 84.31 189 ALA A C 1
ATOM 1466 O O . ALA A 1 189 ? -12.946 4.325 -6.666 1.00 84.31 189 ALA A O 1
ATOM 1467 N N . PHE A 1 190 ? -11.381 4.171 -8.272 1.00 81.44 190 PHE A N 1
ATOM 1468 C CA . PHE A 1 190 ? -10.294 3.970 -7.304 1.00 81.44 190 PHE A CA 1
ATOM 1469 C C . PHE A 1 190 ? -9.656 5.254 -6.753 1.00 81.44 190 PHE A C 1
ATOM 1471 O O . PHE A 1 190 ? -9.139 5.189 -5.645 1.00 81.44 190 PHE A O 1
ATOM 1478 N N . VAL A 1 191 ? -9.713 6.410 -7.435 1.00 80.62 191 VAL A N 1
ATOM 1479 C CA . VAL A 1 191 ? -9.183 7.700 -6.916 1.00 80.62 191 VAL A CA 1
ATOM 1480 C C . VAL A 1 191 ? -10.276 8.577 -6.303 1.00 80.62 191 VAL A C 1
ATOM 1482 O O . VAL A 1 191 ? -10.021 9.302 -5.344 1.00 80.62 191 VAL A O 1
ATOM 1485 N N . GLY A 1 192 ? -11.496 8.517 -6.839 1.00 88.38 192 GLY A N 1
ATOM 1486 C CA . GLY A 1 192 ? -12.609 9.369 -6.422 1.00 88.38 192 GLY A CA 1
ATOM 1487 C C . GLY A 1 192 ? -13.530 8.687 -5.415 1.00 88.38 192 GLY A C 1
ATOM 1488 O O . GLY A 1 192 ? -13.394 8.852 -4.201 1.00 88.38 192 GLY A O 1
ATOM 1489 N N . TYR A 1 193 ? -14.500 7.930 -5.928 1.00 89.94 193 TYR A N 1
ATOM 1490 C CA . TYR A 1 193 ? -15.625 7.409 -5.151 1.00 89.94 193 TYR A CA 1
ATOM 1491 C C . TYR A 1 193 ? -15.190 6.451 -4.043 1.00 89.94 193 TYR A C 1
ATOM 1493 O O . TYR A 1 193 ? -15.640 6.584 -2.904 1.00 89.94 193 TYR A O 1
ATOM 1501 N N . GLY A 1 194 ? -14.299 5.508 -4.356 1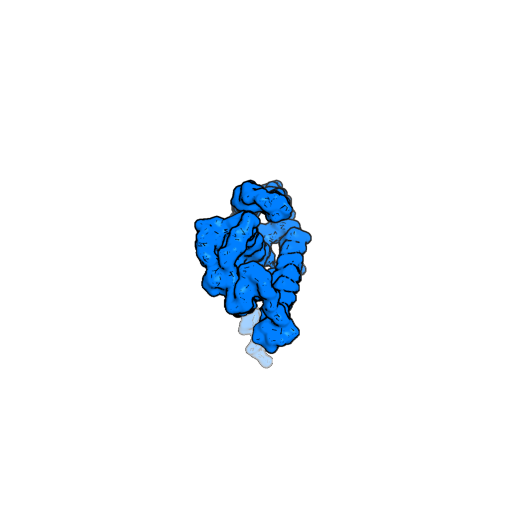.00 88.94 194 GLY A N 1
ATOM 1502 C CA . GLY A 1 194 ? -13.790 4.534 -3.397 1.00 88.94 194 GLY A CA 1
ATOM 1503 C C . GLY A 1 194 ? -13.106 5.196 -2.196 1.00 88.94 194 GLY A C 1
ATOM 1504 O O . GLY A 1 194 ? -13.563 4.996 -1.066 1.00 88.94 194 GLY A O 1
ATOM 1505 N N . PRO A 1 195 ? -12.073 6.036 -2.402 1.00 88.38 195 PRO A N 1
ATOM 1506 C CA . PRO A 1 195 ? -11.414 6.766 -1.320 1.00 88.38 195 PRO A CA 1
ATOM 1507 C C . PRO A 1 195 ? -12.339 7.710 -0.553 1.00 88.38 195 PRO A C 1
ATOM 1509 O O . PRO A 1 195 ? -12.218 7.798 0.668 1.00 88.38 195 PRO A O 1
ATOM 1512 N N . ALA A 1 196 ? -13.287 8.375 -1.222 1.00 91.25 196 ALA A N 1
ATOM 1513 C CA . ALA A 1 196 ? -14.257 9.241 -0.553 1.00 91.25 196 ALA A CA 1
ATOM 1514 C C . ALA A 1 196 ? -15.154 8.449 0.415 1.00 91.25 196 ALA A C 1
ATOM 1516 O O . ALA A 1 196 ? -15.273 8.813 1.586 1.00 91.25 196 ALA A O 1
ATOM 1517 N N . LEU A 1 197 ? -15.732 7.331 -0.039 1.00 92.12 197 LEU A N 1
ATOM 1518 C CA . LEU A 1 197 ? -16.552 6.445 0.796 1.00 92.12 197 LEU A CA 1
ATOM 1519 C C . LEU A 1 197 ? -15.745 5.842 1.949 1.00 92.12 197 LEU A C 1
ATOM 1521 O O . LEU A 1 197 ? -16.207 5.824 3.091 1.00 92.12 197 LEU A O 1
ATOM 1525 N N . LEU A 1 198 ? -14.521 5.394 1.662 1.00 89.62 198 LEU A N 1
ATOM 1526 C CA . LEU A 1 198 ? -13.619 4.828 2.658 1.00 89.62 198 LEU A CA 1
ATOM 1527 C C . LEU A 1 198 ? -13.229 5.871 3.716 1.00 89.62 198 LEU A C 1
ATOM 1529 O O . LEU A 1 198 ? -13.287 5.585 4.910 1.00 89.62 198 LEU A O 1
ATOM 1533 N N . GLY A 1 199 ? -12.895 7.093 3.298 1.00 89.69 199 GLY A N 1
ATOM 1534 C CA . GLY A 1 199 ? -12.575 8.208 4.187 1.00 89.69 199 GLY A CA 1
ATOM 1535 C C . GLY A 1 199 ? -13.752 8.609 5.075 1.00 89.69 199 GLY A C 1
ATOM 1536 O O . GLY A 1 199 ? -13.578 8.757 6.285 1.00 89.69 199 GLY A O 1
ATOM 1537 N N . LEU A 1 200 ? -14.957 8.711 4.503 1.00 93.31 200 LEU A N 1
ATOM 1538 C CA . LEU A 1 200 ? -16.187 8.968 5.257 1.00 93.31 200 LEU A CA 1
ATOM 1539 C C . LEU A 1 200 ? -16.450 7.862 6.284 1.00 93.31 200 LEU A C 1
ATOM 1541 O O . LEU A 1 200 ? -16.658 8.163 7.458 1.00 93.31 200 LEU A O 1
ATOM 1545 N N . GLY A 1 201 ? -16.367 6.593 5.874 1.00 91.00 201 GLY A N 1
ATOM 1546 C CA . GLY A 1 201 ? -16.549 5.449 6.765 1.00 91.00 201 GLY A CA 1
ATOM 1547 C C . GLY A 1 201 ? -15.565 5.451 7.935 1.00 91.00 201 GLY A C 1
ATOM 1548 O O . GLY A 1 201 ? -15.980 5.368 9.094 1.00 91.00 201 GLY A O 1
ATOM 1549 N N . LEU A 1 202 ? -14.271 5.637 7.657 1.00 89.94 202 LEU A N 1
ATOM 1550 C CA . LEU A 1 202 ? -13.230 5.721 8.684 1.00 89.94 202 LEU A CA 1
ATOM 1551 C C . LEU A 1 202 ? -13.437 6.910 9.629 1.00 89.94 202 LEU A C 1
ATOM 1553 O O . LEU A 1 202 ? -13.291 6.757 10.844 1.00 89.94 202 LEU A O 1
ATOM 1557 N N . LEU A 1 203 ? -13.80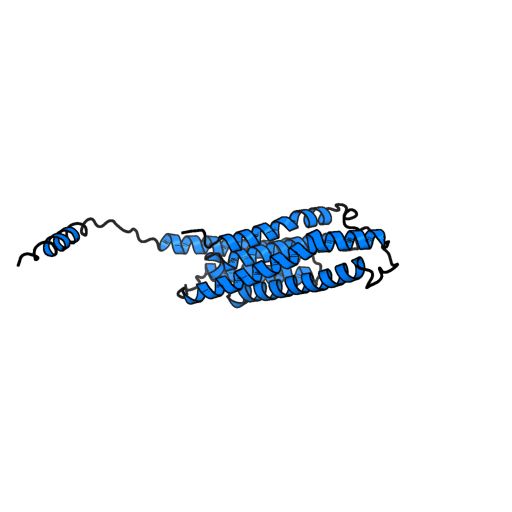9 8.082 9.106 1.00 92.19 203 LEU A N 1
ATOM 1558 C CA . LEU A 1 203 ? -14.090 9.261 9.922 1.00 92.19 203 LEU A CA 1
ATOM 1559 C C . LEU A 1 203 ? -15.274 9.012 10.862 1.00 92.19 203 LEU A C 1
ATOM 1561 O O . LEU A 1 203 ? -15.173 9.302 12.057 1.00 92.19 203 LEU A O 1
ATOM 1565 N N . THR A 1 204 ? -16.364 8.426 10.355 1.00 90.81 204 THR A N 1
ATOM 1566 C CA . THR A 1 204 ? -17.523 8.041 11.170 1.00 90.81 204 THR A CA 1
ATOM 1567 C C . THR A 1 204 ? -17.111 7.099 12.298 1.00 90.81 204 THR A C 1
ATOM 1569 O O . THR A 1 204 ? -17.482 7.336 13.448 1.00 90.81 204 THR A O 1
ATOM 1572 N N . LEU A 1 205 ? -16.289 6.083 12.011 1.00 87.94 205 LEU A N 1
ATOM 1573 C CA . LEU A 1 205 ? -15.785 5.151 13.025 1.00 87.94 205 LEU A CA 1
ATOM 1574 C C . LEU A 1 205 ? -14.937 5.856 14.093 1.00 87.94 205 LEU A C 1
ATOM 1576 O O . LEU A 1 205 ? -15.129 5.621 15.286 1.00 87.94 205 LEU A O 1
ATOM 1580 N N . ILE A 1 206 ? -14.028 6.747 13.688 1.00 87.75 206 ILE A N 1
ATOM 1581 C CA . ILE A 1 206 ? -13.154 7.490 14.608 1.00 87.75 206 ILE A CA 1
ATOM 1582 C C . ILE A 1 206 ? -13.966 8.420 15.517 1.00 87.75 206 ILE A C 1
ATOM 1584 O O . ILE A 1 206 ? -13.719 8.470 16.725 1.00 87.75 206 ILE A O 1
ATOM 1588 N N . VAL A 1 207 ? -14.923 9.165 14.957 1.00 89.06 207 VAL A N 1
ATOM 1589 C CA . VAL A 1 207 ? -15.770 10.100 15.714 1.00 89.06 207 VAL A CA 1
ATOM 1590 C C . VAL A 1 207 ? -16.685 9.346 16.673 1.00 89.06 207 VAL A C 1
ATOM 1592 O O . VAL A 1 207 ? -16.776 9.720 17.844 1.00 89.06 207 VAL A O 1
ATOM 1595 N N . ASN A 1 208 ? -17.319 8.269 16.207 1.00 86.31 208 ASN A N 1
ATOM 1596 C CA . ASN A 1 208 ? -18.192 7.446 17.036 1.00 86.31 208 ASN A CA 1
ATOM 1597 C C . ASN A 1 208 ? -17.432 6.835 18.222 1.00 86.31 208 ASN A C 1
ATOM 1599 O O . ASN A 1 208 ? -17.846 6.985 19.368 1.00 86.31 208 ASN A O 1
ATOM 1603 N N . TYR A 1 209 ? -16.257 6.261 17.958 1.00 84.25 209 TYR 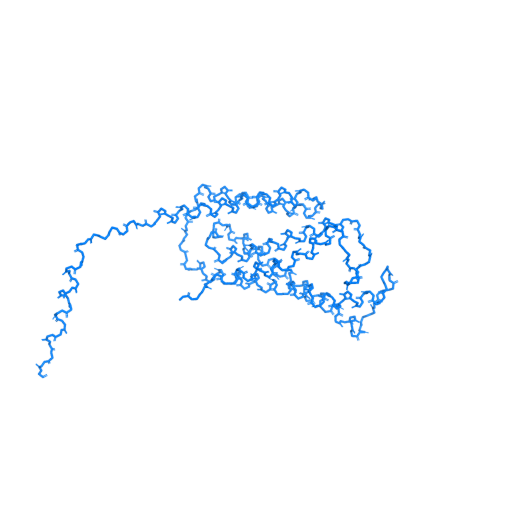A N 1
ATOM 1604 C CA . TYR A 1 209 ? -15.392 5.705 18.995 1.00 84.25 209 TYR A CA 1
ATOM 1605 C C . TYR A 1 209 ? -14.997 6.745 20.062 1.00 84.25 209 TYR A C 1
ATOM 1607 O O . TYR A 1 209 ? -14.965 6.446 21.255 1.00 84.25 209 TYR A O 1
ATOM 1615 N N . LYS A 1 210 ? -14.711 7.995 19.659 1.00 84.94 210 LYS A N 1
ATOM 1616 C CA . LYS A 1 210 ? -14.419 9.082 20.612 1.00 84.94 210 LYS A CA 1
ATOM 1617 C C . LYS A 1 210 ? -15.631 9.448 21.474 1.00 84.94 210 LYS A C 1
ATOM 1619 O O . LYS A 1 210 ? -15.443 9.739 22.652 1.00 84.94 210 LYS A O 1
ATOM 1624 N N . ARG A 1 211 ? -16.844 9.445 20.906 1.00 84.94 211 ARG A N 1
ATOM 1625 C CA . ARG A 1 211 ? -18.086 9.722 21.650 1.00 84.94 211 ARG A CA 1
ATOM 1626 C C . ARG A 1 211 ? -18.377 8.649 22.693 1.00 84.94 211 ARG A C 1
ATOM 1628 O O . ARG A 1 211 ? -18.674 8.995 23.829 1.00 84.94 211 ARG A O 1
ATOM 1635 N N . GLU A 1 212 ? -18.254 7.379 22.320 1.00 80.12 212 GLU A N 1
ATOM 1636 C CA . GLU A 1 212 ? -18.520 6.253 23.224 1.00 80.12 212 GLU A CA 1
ATOM 1637 C C . GLU A 1 212 ? -17.590 6.292 24.447 1.00 80.12 212 GLU A C 1
ATOM 1639 O O . GLU A 1 212 ? -18.059 6.220 25.577 1.00 80.12 212 GLU A O 1
ATOM 1644 N N . ILE A 1 213 ? -16.296 6.562 24.250 1.00 74.62 213 ILE A N 1
ATOM 1645 C CA . ILE A 1 213 ? -15.341 6.667 25.366 1.00 74.62 213 ILE A CA 1
ATOM 1646 C C . ILE A 1 213 ? -15.518 7.937 26.193 1.00 74.62 213 ILE A C 1
ATOM 1648 O O . ILE A 1 213 ? -15.341 7.898 27.407 1.00 74.62 213 ILE A O 1
ATOM 1652 N N . GLY A 1 214 ? -15.844 9.065 25.558 1.00 74.06 214 GLY A N 1
ATOM 1653 C CA . GLY A 1 214 ? -16.082 10.317 26.280 1.00 74.06 214 GLY A CA 1
ATOM 1654 C C . GLY A 1 214 ? -17.253 10.211 27.260 1.00 74.06 214 GLY A C 1
ATOM 1655 O O . GLY A 1 214 ? -17.196 10.787 28.345 1.00 74.06 214 GLY A O 1
ATOM 1656 N N . ASN A 1 215 ? -18.272 9.424 26.909 1.00 66.25 215 ASN A N 1
ATOM 1657 C CA . ASN A 1 215 ? -19.435 9.177 27.759 1.00 66.25 215 ASN A CA 1
ATOM 1658 C C . ASN A 1 215 ? -19.165 8.157 28.877 1.00 66.25 215 ASN A C 1
ATOM 1660 O O . ASN A 1 215 ? -19.859 8.176 29.890 1.00 66.25 215 ASN A O 1
ATOM 1664 N N . GLU A 1 216 ? -18.168 7.283 28.712 1.00 61.75 216 GLU A N 1
ATOM 1665 C CA . GLU A 1 216 ? -17.801 6.268 29.705 1.00 61.75 216 GLU A CA 1
ATOM 1666 C C . GLU A 1 216 ? -16.840 6.762 30.781 1.00 61.75 216 GLU A C 1
ATOM 1668 O O . GLU A 1 216 ? -16.650 6.042 31.754 1.00 61.75 216 GLU A O 1
ATOM 1673 N N . THR A 1 217 ? -16.244 7.957 30.667 1.00 52.00 217 THR A N 1
ATOM 1674 C CA . THR A 1 217 ? -15.564 8.572 31.814 1.00 52.00 217 THR A CA 1
ATOM 1675 C C . THR A 1 217 ? -16.619 8.835 32.883 1.00 52.00 217 THR A C 1
ATOM 1677 O O . THR A 1 217 ? -17.369 9.808 32.751 1.00 52.00 217 THR A O 1
ATOM 1680 N N . PRO A 1 218 ? -16.707 8.026 33.957 1.00 50.31 218 PRO A N 1
ATOM 1681 C CA . PRO A 1 218 ? -17.533 8.423 35.071 1.00 50.31 218 PRO A CA 1
ATOM 1682 C C . PRO A 1 218 ? -16.885 9.717 35.546 1.00 50.31 218 PRO A C 1
ATOM 1684 O O . PRO A 1 218 ? -15.654 9.795 35.659 1.00 50.31 218 PRO A O 1
ATOM 1687 N N . GLN A 1 219 ? -17.683 10.735 35.853 1.00 49.78 219 GLN A N 1
ATOM 1688 C CA . GLN A 1 219 ? -17.229 11.647 36.881 1.00 49.78 219 GLN A CA 1
ATOM 1689 C C . GLN A 1 219 ? -16.900 10.737 38.066 1.00 49.78 219 GLN A C 1
ATOM 1691 O O . GLN A 1 219 ? -17.799 10.265 38.760 1.00 49.78 219 GLN A O 1
ATOM 1696 N N . MET A 1 220 ? -15.616 10.428 38.273 1.00 50.25 220 MET A N 1
ATOM 1697 C CA . MET A 1 220 ? -15.124 10.094 39.593 1.00 50.25 220 MET A CA 1
ATOM 1698 C C . MET A 1 220 ? -15.344 11.376 40.377 1.00 50.25 220 MET A C 1
ATOM 1700 O O . MET A 1 220 ? -14.440 12.188 40.552 1.00 50.25 220 MET A O 1
ATOM 1704 N N . GLY A 1 221 ? -16.605 11.590 40.763 1.00 47.59 221 GLY A N 1
ATOM 1705 C CA . GLY A 1 221 ? -16.967 12.453 41.845 1.00 47.59 221 GLY A CA 1
ATOM 1706 C C . GLY A 1 221 ? -16.071 11.979 42.959 1.00 47.59 221 GLY A C 1
ATOM 1707 O O . GLY A 1 221 ? -16.198 10.852 43.444 1.00 47.59 221 GLY A O 1
ATOM 1708 N N . ILE A 1 222 ? -15.094 12.819 43.273 1.00 55.06 222 ILE A N 1
ATOM 1709 C CA . ILE A 1 222 ? -14.310 12.754 44.486 1.00 55.06 222 ILE A CA 1
ATOM 1710 C C . ILE A 1 222 ? -15.344 12.955 45.594 1.00 55.06 222 ILE A C 1
ATOM 1712 O O . ILE A 1 222 ? -15.552 14.046 46.111 1.00 55.06 222 ILE A O 1
ATOM 1716 N N . SER A 1 223 ? -16.098 11.899 45.892 1.00 48.53 223 SER A N 1
ATOM 1717 C CA . SER A 1 223 ? -16.900 11.801 47.088 1.00 48.53 223 SER A CA 1
ATOM 1718 C C . SER A 1 223 ? -15.872 11.724 48.200 1.00 48.53 223 SER A C 1
ATOM 1720 O O . SER A 1 223 ? -15.273 10.677 48.452 1.00 48.53 223 SER A O 1
ATOM 1722 N N . GLY A 1 224 ? -15.605 12.876 48.814 1.00 52.34 224 GLY A N 1
ATOM 1723 C CA . GLY A 1 224 ? -14.696 13.070 49.941 1.00 52.34 224 GLY A CA 1
ATOM 1724 C C . GLY A 1 224 ? -15.118 12.333 51.216 1.00 52.34 224 GLY A C 1
ATOM 1725 O O . GLY A 1 224 ? -14.930 12.850 52.308 1.00 52.34 224 GLY A O 1
ATOM 1726 N N . ARG A 1 225 ? -15.703 11.134 51.109 1.00 54.25 225 ARG A N 1
ATOM 1727 C CA . ARG A 1 225 ? -16.093 10.282 52.240 1.00 54.25 225 ARG A CA 1
ATOM 1728 C C . ARG A 1 225 ? -15.161 9.087 52.466 1.00 54.25 225 ARG A C 1
ATOM 1730 O O . ARG A 1 225 ? -15.280 8.427 53.490 1.00 54.25 225 ARG A O 1
ATOM 1737 N N . GLY A 1 226 ? -14.209 8.816 51.566 1.00 46.38 226 GLY A N 1
ATOM 1738 C CA . GLY A 1 226 ? -13.340 7.629 51.652 1.00 46.38 226 GLY A CA 1
ATOM 1739 C C . GLY A 1 226 ? -11.988 7.809 52.357 1.00 46.38 226 GLY A C 1
ATOM 1740 O O . GLY A 1 226 ? -11.369 6.814 52.728 1.00 46.38 226 GLY A O 1
ATOM 1741 N N . LEU A 1 227 ? -11.509 9.043 52.570 1.00 48.59 227 LEU A N 1
ATOM 1742 C CA . LEU A 1 227 ? -10.151 9.264 53.098 1.00 48.59 227 LEU A CA 1
ATOM 1743 C C . LEU A 1 227 ? -10.021 8.988 54.611 1.00 48.59 227 LEU A C 1
ATOM 1745 O O . LEU A 1 227 ? -8.916 8.790 55.109 1.00 48.59 227 LEU A O 1
ATOM 1749 N N . GLY A 1 228 ? -11.136 8.922 55.347 1.00 47.78 228 GLY A N 1
ATOM 1750 C CA . GLY A 1 228 ? -11.126 8.705 56.800 1.00 47.78 228 GLY A CA 1
ATOM 1751 C C . GLY A 1 228 ? -10.891 7.255 57.237 1.00 47.78 228 GLY A C 1
ATOM 1752 O O . GLY A 1 228 ? -10.421 7.021 58.350 1.00 47.78 228 GLY A O 1
ATOM 1753 N N . HIS A 1 229 ? -11.178 6.264 56.384 1.00 51.53 229 HIS A N 1
ATOM 1754 C CA . HIS A 1 229 ? -11.125 4.857 56.801 1.00 51.53 229 HIS A CA 1
ATOM 1755 C C . HIS A 1 229 ? -9.794 4.157 56.525 1.00 51.53 229 HIS A C 1
ATOM 1757 O O . HIS A 1 229 ? -9.479 3.178 57.204 1.00 51.53 229 HIS A O 1
ATOM 1763 N N . HIS A 1 230 ? -8.977 4.666 55.598 1.00 46.78 230 HIS A N 1
ATOM 1764 C CA . HIS A 1 230 ? -7.713 4.007 55.267 1.00 46.78 230 HIS A CA 1
ATOM 1765 C C . HIS A 1 230 ? -6.562 4.340 56.227 1.00 46.78 230 HIS A C 1
ATOM 1767 O O . HIS A 1 230 ? -5.660 3.519 56.373 1.00 46.78 230 HIS A O 1
ATOM 1773 N N . ILE A 1 231 ? -6.632 5.459 56.960 1.00 51.53 231 ILE A N 1
ATOM 1774 C CA . ILE A 1 231 ? -5.626 5.825 57.977 1.00 51.53 231 ILE A CA 1
ATOM 1775 C C . ILE A 1 231 ? -5.802 5.010 59.275 1.00 51.53 231 ILE A C 1
ATOM 1777 O O . ILE A 1 231 ? -4.823 4.716 59.957 1.00 51.53 231 ILE A O 1
ATOM 1781 N N . ARG A 1 232 ? -7.016 4.535 59.599 1.00 50.25 232 ARG A N 1
ATOM 1782 C CA . ARG A 1 232 ? -7.232 3.694 60.798 1.00 50.25 232 ARG A CA 1
ATOM 1783 C C . ARG A 1 232 ? -6.728 2.256 60.668 1.00 50.25 232 ARG A C 1
ATOM 1785 O O . ARG A 1 232 ? -6.514 1.616 61.692 1.00 50.25 232 ARG A O 1
ATOM 1792 N N . ARG A 1 233 ? -6.513 1.731 59.455 1.00 48.66 233 ARG A N 1
ATOM 1793 C CA . ARG A 1 233 ? -6.023 0.348 59.274 1.00 48.66 233 ARG A CA 1
ATOM 1794 C C . ARG A 1 233 ? -4.503 0.213 59.330 1.00 48.66 233 ARG A C 1
ATOM 1796 O O . ARG A 1 233 ? -4.022 -0.860 59.673 1.00 48.66 233 ARG A O 1
ATOM 1803 N N . THR A 1 234 ? -3.751 1.278 59.069 1.00 48.34 234 THR A N 1
ATOM 1804 C CA . THR A 1 234 ? -2.281 1.255 59.147 1.00 48.34 234 THR A CA 1
ATOM 1805 C C . THR A 1 234 ? -1.754 1.405 60.576 1.00 48.34 234 THR A C 1
ATOM 1807 O O . THR A 1 234 ? -0.654 0.944 60.860 1.00 48.34 234 THR A O 1
ATOM 1810 N N . ALA A 1 235 ? -2.543 1.959 61.503 1.00 50.56 235 ALA A N 1
ATOM 1811 C CA . ALA A 1 235 ? -2.146 2.078 62.908 1.00 50.56 235 ALA A CA 1
A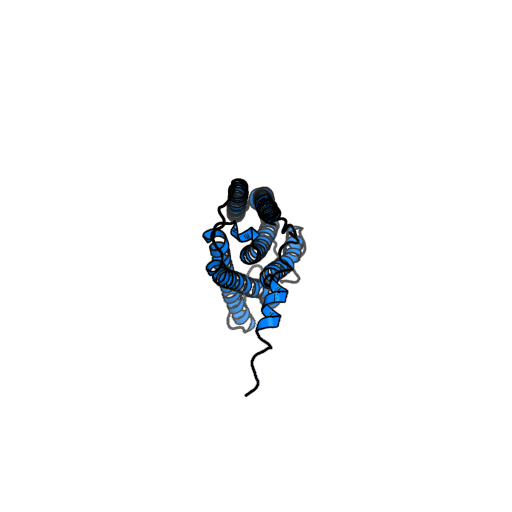TOM 1812 C C . ALA A 1 235 ? -2.223 0.748 63.688 1.00 50.56 235 ALA A C 1
ATOM 1814 O O . ALA A 1 235 ? -1.519 0.576 64.676 1.00 50.56 235 ALA A O 1
ATOM 1815 N N . HIS A 1 236 ? -3.032 -0.220 63.241 1.00 50.91 236 HIS A N 1
ATOM 1816 C CA . HIS A 1 236 ? -3.256 -1.459 63.998 1.00 50.91 236 HIS A CA 1
ATOM 1817 C C . HIS A 1 236 ? -2.238 -2.580 63.704 1.00 50.91 236 HIS A C 1
ATOM 1819 O O . HIS A 1 236 ? -2.224 -3.593 64.400 1.00 50.91 236 HIS A O 1
ATOM 1825 N N . LEU A 1 237 ? -1.379 -2.411 62.691 1.00 50.28 237 LEU A N 1
ATOM 1826 C CA . LEU A 1 237 ? -0.392 -3.420 62.270 1.00 50.28 237 LEU A CA 1
ATOM 1827 C C . LEU A 1 237 ? 1.040 -3.141 62.756 1.00 50.28 237 LEU A C 1
ATOM 1829 O O . LEU A 1 237 ? 1.919 -3.971 62.546 1.00 50.28 237 LEU A O 1
ATOM 1833 N N . LEU A 1 238 ? 1.281 -2.016 63.436 1.00 54.25 238 LEU A N 1
ATOM 1834 C CA . LEU A 1 238 ? 2.603 -1.649 63.969 1.00 54.25 238 LEU A CA 1
ATOM 1835 C C . LEU A 1 238 ? 2.755 -1.880 65.485 1.00 54.25 238 LEU A C 1
ATOM 1837 O O . LEU A 1 238 ? 3.816 -1.610 66.033 1.00 54.25 238 LEU A O 1
ATOM 1841 N N . GLY A 1 239 ? 1.728 -2.400 66.166 1.00 52.78 239 GLY A N 1
ATOM 1842 C CA . GLY A 1 239 ? 1.691 -2.491 67.631 1.00 52.78 239 GLY A CA 1
ATOM 1843 C C . GLY A 1 239 ? 1.972 -3.860 68.256 1.00 52.78 239 GLY A C 1
ATOM 1844 O O . GLY A 1 239 ? 1.616 -4.033 69.413 1.00 52.78 239 GLY A O 1
ATOM 1845 N N . ASN A 1 240 ? 2.527 -4.852 67.544 1.00 50.56 240 ASN A N 1
ATOM 1846 C CA . ASN A 1 240 ? 2.614 -6.214 68.103 1.00 50.56 240 ASN A CA 1
ATOM 1847 C C . ASN A 1 240 ? 3.927 -6.963 67.800 1.00 50.56 240 ASN A C 1
ATOM 1849 O O . ASN A 1 240 ? 3.920 -8.046 67.217 1.00 50.56 240 ASN A O 1
ATOM 1853 N N . ARG A 1 241 ? 5.068 -6.377 68.190 1.00 50.09 241 ARG A N 1
ATOM 1854 C CA . ARG A 1 241 ? 6.358 -7.086 68.304 1.00 50.09 241 ARG A CA 1
ATOM 1855 C C . ARG A 1 241 ? 7.160 -6.591 69.509 1.00 50.09 241 ARG A C 1
ATOM 1857 O O . ARG A 1 241 ? 8.093 -5.813 69.355 1.00 50.09 241 ARG A O 1
ATOM 1864 N N . THR A 1 242 ? 6.814 -7.093 70.686 1.00 59.28 242 THR A N 1
ATOM 1865 C CA . THR A 1 242 ? 7.735 -7.235 71.820 1.00 59.28 242 THR A CA 1
ATOM 1866 C C . THR A 1 242 ? 7.329 -8.493 72.572 1.00 59.28 242 THR A C 1
ATOM 1868 O O . THR A 1 242 ? 6.278 -8.478 73.204 1.00 59.28 242 THR A O 1
ATOM 1871 N N . HIS A 1 243 ? 8.098 -9.569 72.406 1.00 53.94 243 HIS A N 1
ATOM 1872 C CA . HIS A 1 243 ? 8.493 -10.578 73.397 1.00 53.94 243 HIS A CA 1
ATOM 1873 C C . HIS A 1 243 ? 9.344 -11.639 72.696 1.00 53.94 243 HIS A C 1
ATOM 1875 O O . HIS A 1 243 ? 8.983 -12.024 71.560 1.00 53.94 243 HIS A O 1
#

Sequence (243 aa):
MKSHRTLGYLGLAWALSYVPIHVYWALGGLATSFGIVDMQPGWAAANWGACVVIVGAGLTCLSLEQRWGQLLPHAVRYGTAWVGGVFGLTHWLLFTVVAVLRLSGMIDYSTGRSTVAQQRAFDWANLGYFELWFGVMGVLLILCAQRSRARQRRVEHVPISLWGRVGTALTLAGLATVVLGVFTFDPWAFVGYGPALLGLGLLTLIVNYKREIGNETPQMGISGRGLGHHIRRTAHLLGNRTH

Foldseek 3Di:
DPDLQVLLQVLQVLLVVPLVVLCCVLVVHDPVLLLDDDQDVLRNLVSLLSNLLSNVLSVLLNLLRDPLSVLADLCVSLVSLQVLLVVLQVVLVVLLVVLVCPLVVVDDDDPPPGDPVSVNSNSCCCNPPVSVSSNVSSVSSVVSSVSSVVCVVPDDDDDQDPLSVQLNVLLVVLVVQLVVCNVVSPSCSNNNRSVVSNVSSSVSSVVVVVVVVVVPPPPPPPPVPPPVPPVVVVVVVPPDDDD

pLDDT: mean 83.7, std 14.54, range [44.0, 98.19]